Protein 3TJ8 (pdb70)

Sequence (301 aa):
MIIERLVGNLRDLNPLDFSVDYVVDLEWFETRKKIARFKTRQGKDIAIRLKDAPKLGLSQGDILFKEEKEIIAVNILDSEVIHIQAKSVAEVAKICYEIGNRHAALYYGESQFEFKTPFEEKKPTLALLEKLGVQNRVLLSSSKLDSKERLTVSMIIERLVGNLRDLNPLDFSVDYVVDLEWFETRKKIARFKTRQGKDIAIRLKDAPKLGLSSQGDILFKEEKEIIAVNILLDSEVIHHIQAKSVAEEVAKICYEIGNRHAALYYGESQFEEFKTPFEKPTLALLEKLGVQNRVLSSKLDSSKERLTVSMPH

Nearest PDB structures (foldseek):
  3tj8-assembly1_A  TM=1.007E+00  e=4.838E-31  Helicobacter pylori
  3la0-assembly2_B  TM=9.754E-01  e=8.740E-28  Helicobacter pylori
  4l3k-assembly1_B  TM=8.431E-01  e=3.731E-13  Sporosarcina pasteurii
  1eb0-assembly1_A  TM=8.337E-01  e=5.961E-13  Sporosarcina pasteurii
  1gmw-assembly1_D  TM=8.091E-01  e=6.244E-09  Klebsiella aerogenes

B-factor: mean 34.24, std 11.46, range [16.77, 80.67]

Secondary structure (DSSP, 8-state):
-EE-S--EEGGGS-GGGSEEEEEEE-GGGTT-SEEEEE-TT--EEEEE-SS--TT---TTEEEEEETTEEEEEEEPPEEEEEEE-SSHHHHHHHHHHHHHHT--EEE-SSTTEEEEE--HHHHHHHHHHT-EEEEEEE---GGGEE---/-EE-S---BGGGS-GGGSEEEEEEE-GGGTT-SEEEEE-TT--EEEEE-SS--TT---TTBEEEEETTEEEEEEEPPEEEEEEE--SHHHHHHHHHHHHHTT---EE-SSTTEEEEE--HHHHHHHHHTT-EEEEEEE---GGGBPP-SS--

Organism: Helicobacter pylori (strain ATCC 700392 / 26695) (NCBI:txid85962)

Structure (mmCIF, N/CA/C/O backbone):
data_3TJ8
#
_entry.id   3TJ8
#
_cell.length_a   67.552
_cell.length_b   117.145
_cell.length_c   98.665
_cell.angle_alpha   90.00
_cell.angle_beta   90.00
_cell.angle_gamma   90.00
#
_symmetry.space_group_name_H-M   'C 2 2 21'
#
loop_
_entity.id
_entity.type
_entity.pdbx_description
1 polymer 'Urease accessory protein ureE'
2 non-polymer 'FORMIC ACID'
3 non-polymer 'NICKEL (II) ION'
4 water water
#
loop_
_atom_site.group_PDB
_atom_site.id
_atom_site.type_symbol
_atom_site.label_atom_id
_atom_site.label_alt_id
_atom_site.label_comp_id
_atom_site.label_asym_id
_atom_site.label_entity_id
_atom_site.label_seq_id
_atom_site.pdbx_PDB_ins_code
_atom_site.Cartn_x
_atom_site.Cartn_y
_atom_site.Cartn_z
_atom_site.occupancy
_atom_site.B_iso_or_equiv
_atom_site.auth_seq_id
_atom_site.auth_comp_id
_atom_site.auth_asym_id
_atom_site.auth_atom_id
_atom_site.pdbx_PDB_model_num
ATOM 1 N N . MET A 1 1 ? -23.758 27.940 -17.206 1.00 50.92 1 MET A N 1
ATOM 2 C CA . MET A 1 1 ? -24.201 27.300 -15.916 1.00 50.03 1 MET A CA 1
ATOM 3 C C . MET A 1 1 ? -23.086 27.314 -14.832 1.00 46.24 1 MET A C 1
ATOM 4 O O . MET A 1 1 ? -21.933 27.123 -15.139 1.00 43.27 1 MET A O 1
ATOM 9 N N . ILE A 1 2 ? -23.467 27.615 -13.579 1.00 46.72 2 ILE A N 1
ATOM 10 C CA . ILE A 1 2 ? -22.519 27.707 -12.441 1.00 45.12 2 ILE A CA 1
ATOM 11 C C . ILE A 1 2 ? -22.575 26.426 -11.618 1.00 45.07 2 ILE A C 1
ATOM 12 O O . ILE A 1 2 ? -23.643 25.952 -11.235 1.00 48.87 2 ILE A O 1
ATOM 17 N N . ILE A 1 3 ? -21.419 25.916 -11.292 1.00 42.46 3 ILE A N 1
ATOM 18 C CA . ILE A 1 3 ? -21.345 24.651 -10.531 1.00 41.50 3 ILE A CA 1
ATOM 19 C C . ILE A 1 3 ? -20.603 24.915 -9.245 1.00 38.92 3 ILE A C 1
ATOM 20 O O . ILE A 1 3 ? -19.449 25.379 -9.295 1.00 35.74 3 ILE A O 1
ATOM 25 N N . GLU A 1 4 ? -21.233 24.544 -8.123 1.00 36.57 4 GLU A N 1
ATOM 26 C CA . GLU A 1 4 ? -20.703 24.794 -6.802 1.00 39.20 4 GLU A CA 1
ATOM 27 C C . GLU A 1 4 ? -20.108 23.559 -6.139 1.00 38.88 4 GLU A C 1
ATOM 28 O O . GLU A 1 4 ? -19.418 23.668 -5.131 1.00 41.47 4 GLU A O 1
ATOM 34 N N . ARG A 1 5 ? -20.432 22.395 -6.641 1.00 37.96 5 ARG A N 1
ATOM 35 C CA . ARG A 1 5 ? -19.887 21.152 -6.026 1.00 36.39 5 ARG A CA 1
ATOM 36 C C . ARG A 1 5 ? -19.885 20.008 -6.998 1.00 34.93 5 ARG A C 1
ATOM 37 O O . ARG A 1 5 ? -20.688 19.924 -7.922 1.00 36.30 5 ARG A O 1
ATOM 42 N N . LEU A 1 6 ? -18.999 19.059 -6.785 1.00 32.36 6 LEU A N 1
ATOM 43 C CA . LEU A 1 6 ? -18.994 17.898 -7.653 1.00 32.59 6 LEU A CA 1
ATOM 44 C C . LEU A 1 6 ? -20.116 16.924 -7.292 1.00 33.65 6 LEU A C 1
ATOM 45 O O . LEU A 1 6 ? -20.571 16.873 -6.136 1.00 38.35 6 LEU A O 1
ATOM 50 N N . VAL A 1 7 ? -20.560 16.180 -8.300 1.00 33.42 7 VAL A N 1
ATOM 51 C CA . VAL A 1 7 ? -21.636 15.174 -8.185 1.00 37.02 7 VAL A CA 1
ATOM 52 C C A VAL A 1 7 ? -21.175 13.742 -7.918 0.50 37.33 7 VAL A C 1
ATOM 53 C C B VAL A 1 7 ? -21.048 13.852 -7.651 0.50 37.65 7 VAL A C 1
ATOM 54 O O A VAL A 1 7 ? -21.972 12.921 -7.460 0.50 38.29 7 VAL A O 1
ATOM 55 O O B VAL A 1 7 ? -21.553 13.269 -6.706 0.50 38.85 7 VAL A O 1
ATOM 59 N N . GLY A 1 8 ? -19.914 13.447 -8.188 1.00 33.45 8 GLY A N 1
ATOM 60 C CA . GLY A 1 8 ? -19.331 12.109 -7.951 1.00 34.56 8 GLY A CA 1
ATOM 61 C C . GLY A 1 8 ? -18.240 11.917 -9.051 1.00 31.37 8 GLY A C 1
ATOM 62 O O . GLY A 1 8 ? -17.654 12.886 -9.544 1.00 29.62 8 GLY A O 1
ATOM 63 N N . ASN A 1 9 ? -18.057 10.675 -9.521 1.00 32.75 9 ASN A N 1
ATOM 64 C CA . ASN A 1 9 ? -17.030 10.359 -10.530 1.00 30.84 9 ASN A CA 1
ATOM 65 C C . ASN A 1 9 ? -17.538 9.239 -11.429 1.00 31.26 9 ASN A C 1
ATOM 66 O O . ASN A 1 9 ? -18.293 8.322 -10.991 1.00 33.89 9 ASN A O 1
ATOM 71 N N . LEU A 1 10 ? -17.139 9.325 -12.687 1.00 32.21 10 LEU A N 1
ATOM 72 C CA . LEU A 1 10 ? -17.601 8.304 -13.641 1.00 32.25 10 LEU A CA 1
ATOM 73 C C . LEU A 1 10 ? -17.224 6.878 -13.189 1.00 35.16 10 LEU A C 1
ATOM 74 O O . LEU A 1 10 ? -17.866 5.925 -13.631 1.00 39.54 10 LEU A O 1
ATOM 79 N N . ARG A 1 11 ? -16.196 6.734 -12.357 1.00 35.19 11 ARG A N 1
ATOM 80 C CA . ARG A 1 11 ? -15.814 5.374 -11.911 1.00 40.16 11 ARG A CA 1
ATOM 81 C C . ARG A 1 11 ? -16.934 4.690 -11.179 1.00 42.88 11 ARG A C 1
ATOM 82 O O . ARG A 1 11 ? -16.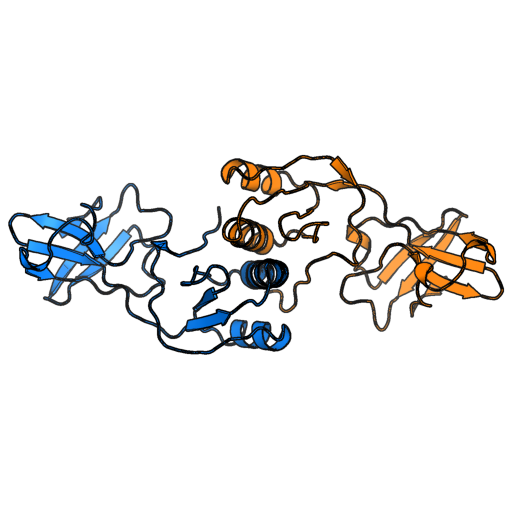944 3.440 -11.073 1.00 46.66 11 ARG A O 1
ATOM 90 N N . ASP A 1 12 ? -17.930 5.430 -10.695 1.00 43.96 12 ASP A N 1
ATOM 91 C CA . ASP A 1 12 ? -18.957 4.800 -9.867 1.00 48.33 12 ASP A CA 1
ATOM 92 C C . ASP A 1 12 ? -20.233 4.505 -10.590 1.00 49.79 12 ASP A C 1
ATOM 93 O O . ASP A 1 12 ? -21.196 4.052 -9.956 1.00 52.53 12 ASP A O 1
ATOM 98 N N . LEU A 1 13 ? -20.228 4.681 -11.911 1.00 47.41 13 LEU A N 1
ATOM 99 C CA . LEU A 1 13 ? -21.413 4.390 -12.707 1.00 50.65 13 LEU A CA 1
ATOM 100 C C . LEU A 1 13 ? -21.043 3.771 -14.074 1.00 51.14 13 LEU A C 1
ATOM 101 O O . LEU A 1 13 ? -19.879 3.545 -14.357 1.00 50.28 13 LEU A O 1
ATOM 106 N N . ASN A 1 14 ? -22.041 3.450 -14.892 1.00 53.15 14 ASN A N 1
ATOM 107 C CA . ASN A 1 14 ? -21.736 3.014 -16.244 1.00 53.96 14 ASN A CA 1
ATOM 108 C C . ASN A 1 14 ? -21.804 4.163 -17.270 1.00 52.66 14 ASN A C 1
ATOM 109 O O . ASN A 1 14 ? -22.878 4.562 -17.714 1.00 52.98 14 ASN A O 1
ATOM 114 N N . PRO A 1 15 ? -20.652 4.686 -17.680 1.00 50.93 15 PRO A N 1
ATOM 115 C CA . PRO A 1 15 ? -20.746 5.837 -18.590 1.00 50.30 15 PRO A CA 1
ATOM 116 C C . PRO A 1 15 ? -21.584 5.605 -19.869 1.00 53.07 15 PRO A C 1
ATOM 117 O O . PRO A 1 15 ? -22.158 6.567 -20.409 1.00 52.79 15 PRO A O 1
ATOM 121 N N . LEU A 1 16 ? -21.690 4.344 -20.329 1.00 55.04 16 LEU A N 1
ATOM 122 C CA . LEU A 1 16 ? -22.427 4.036 -21.561 1.00 57.92 16 LEU A CA 1
ATOM 123 C C . LEU A 1 16 ? -23.912 4.361 -21.419 1.00 59.05 16 LEU A C 1
ATOM 124 O O . LEU A 1 16 ? -24.594 4.650 -22.407 1.00 61.16 16 LEU A O 1
ATOM 129 N N . ASP A 1 17 ? -24.410 4.317 -20.183 1.00 58.93 17 ASP A N 1
ATOM 130 C CA . ASP A 1 17 ? -25.793 4.702 -19.867 1.00 59.62 17 ASP A CA 1
ATOM 131 C C . ASP A 1 17 ? -26.101 6.215 -19.980 1.00 57.20 17 ASP A C 1
ATOM 132 O O . ASP A 1 17 ? -27.260 6.633 -19.893 1.00 58.55 17 ASP A O 1
ATOM 134 N N . PHE A 1 18 ? -25.060 7.023 -20.180 1.00 54.06 18 PHE A N 1
ATOM 135 C CA . PHE A 1 18 ? -25.171 8.480 -20.205 1.00 52.15 18 PHE A CA 1
ATOM 136 C C . PHE A 1 18 ? -24.603 9.067 -21.487 1.00 49.76 18 PHE A C 1
ATOM 137 O O . PHE A 1 18 ? -23.778 8.434 -22.176 1.00 51.59 18 PHE A O 1
ATOM 145 N N . SER A 1 19 ? -25.018 10.302 -21.775 1.00 47.60 19 SER A N 1
ATOM 146 C CA . SER A 1 19 ? -24.379 11.082 -22.795 1.00 45.08 19 SER A CA 1
ATOM 147 C C . SER A 1 19 ? -23.309 11.956 -22.099 1.00 40.96 19 SER A C 1
ATOM 148 O O . SER A 1 19 ? -23.717 12.826 -21.312 1.00 38.92 19 SER A O 1
ATOM 151 N N . VAL A 1 20 ? -22.016 11.658 -22.327 1.00 37.74 20 VAL A N 1
ATOM 152 C CA . VAL A 1 20 ? -20.960 12.307 -21.507 1.00 34.97 20 VAL A CA 1
ATOM 153 C C . VAL A 1 20 ? -20.237 13.365 -22.332 1.00 35.57 20 VAL A C 1
ATOM 154 O O . VAL A 1 20 ? -19.646 13.010 -23.406 1.00 37.41 20 VAL A O 1
ATOM 158 N N . ASP A 1 21 ? -20.224 14.615 -21.821 1.00 31.77 21 ASP A N 1
ATOM 159 C CA . ASP A 1 21 ? -19.515 15.724 -22.452 1.00 30.60 21 ASP A CA 1
ATOM 160 C C . ASP A 1 21 ? -18.363 15.969 -21.462 1.00 30.33 21 ASP A C 1
ATOM 161 O O . ASP A 1 21 ? -18.429 15.635 -20.284 1.00 30.54 21 ASP A O 1
ATOM 166 N N . TYR A 1 22 ? -17.223 16.288 -22.007 1.00 27.60 22 TYR A N 1
ATOM 167 C CA . TYR A 1 22 ? -16.092 16.526 -21.138 1.00 23.29 22 TYR A CA 1
ATOM 168 C C . TYR A 1 22 ? -15.620 17.922 -21.205 1.00 24.92 22 TYR A C 1
ATOM 169 O O . TYR A 1 22 ? -15.696 18.643 -22.251 1.00 26.45 22 TYR A O 1
ATOM 178 N N . VAL A 1 23 ? -15.058 18.402 -20.069 1.00 23.19 23 VAL A N 1
ATOM 179 C CA A VAL A 1 23 ? -14.237 19.629 -20.123 0.50 23.51 23 VAL A CA 1
ATOM 180 C CA B VAL A 1 23 ? -14.235 19.618 -20.031 0.50 22.74 23 VAL A CA 1
ATOM 181 C C . VAL A 1 23 ? -12.767 19.202 -19.988 1.00 20.75 23 VAL A C 1
ATOM 182 O O . VAL A 1 23 ? -12.441 18.367 -19.120 1.00 21.09 23 VAL A O 1
ATOM 189 N N . ASP A 1 24 ? -12.004 19.661 -20.966 1.00 20.18 24 ASP A N 1
ATOM 190 C CA . ASP A 1 24 ? -10.543 19.330 -20.949 1.00 20.77 24 ASP A CA 1
ATOM 191 C C . ASP A 1 24 ? -9.718 20.284 -20.146 1.00 20.13 24 ASP A C 1
ATOM 192 O O . ASP A 1 24 ? -9.724 21.540 -20.440 1.00 23.14 24 ASP A O 1
ATOM 197 N N . LEU A 1 25 ? -9.069 19.740 -19.130 1.00 20.10 25 LEU A N 1
ATOM 198 C CA . LEU A 1 25 ? -8.219 20.594 -18.264 1.00 21.54 25 LEU A CA 1
ATOM 199 C C . LEU A 1 25 ? -6.775 20.133 -18.401 1.00 18.82 25 LEU A C 1
ATOM 200 O O . LEU A 1 25 ? -6.507 18.934 -18.461 1.00 20.44 25 LEU A O 1
ATOM 205 N N . GLU A 1 26 ? -5.837 21.085 -18.397 1.00 20.86 26 GLU A N 1
ATOM 206 C CA . GLU A 1 26 ? -4.465 20.665 -18.179 1.00 21.79 26 GLU A CA 1
ATOM 207 C C . GLU A 1 26 ? -4.220 20.416 -16.722 1.00 21.37 26 GLU A C 1
ATOM 208 O O . GLU A 1 26 ? -4.943 20.879 -15.835 1.00 21.13 26 GLU A O 1
ATOM 214 N N . TRP A 1 27 ? -3.136 19.680 -16.498 1.00 20.43 27 TRP A N 1
ATOM 215 C CA . TRP A 1 27 ? -2.862 19.280 -15.089 1.00 20.17 27 TRP A CA 1
ATOM 216 C C . TRP A 1 27 ? -2.765 20.492 -14.160 1.00 21.47 27 TRP A C 1
ATOM 217 O O . TRP A 1 27 ? -3.236 20.482 -13.008 1.00 22.69 27 TRP A O 1
ATOM 228 N N . PHE A 1 28 ? -2.214 21.570 -14.719 1.00 20.98 28 PHE A N 1
ATOM 229 C CA . PHE A 1 28 ? -1.975 22.735 -13.848 1.00 22.61 28 PHE A CA 1
ATOM 230 C C . PHE A 1 28 ? -3.230 23.641 -13.739 1.00 23.42 28 PHE A C 1
ATOM 231 O O . PHE A 1 28 ? -3.133 24.709 -13.071 1.00 26.62 28 PHE A O 1
ATOM 239 N N . GLU A 1 29 ? -4.375 23.155 -14.272 1.00 22.19 29 GLU A N 1
ATOM 240 C CA . GLU A 1 29 ? -5.658 23.833 -14.098 1.00 22.75 29 GLU A CA 1
ATOM 241 C C . GLU A 1 29 ? -6.584 23.106 -13.149 1.00 24.29 29 GLU A C 1
ATOM 242 O O . GLU A 1 29 ? -7.683 23.544 -12.787 1.00 27.12 29 GLU A O 1
ATOM 248 N N . THR A 1 30 ? -6.149 21.953 -12.657 1.00 21.73 30 THR A N 1
ATOM 249 C CA . THR A 1 30 ? -7.026 21.118 -11.867 1.00 21.71 30 THR A CA 1
ATOM 250 C C . THR A 1 30 ? -7.340 21.660 -10.481 1.00 24.16 30 THR A C 1
ATOM 251 O O . THR A 1 30 ? -8.318 21.164 -9.835 1.00 26.27 30 THR A O 1
ATOM 255 N N . ARG A 1 31 ? -6.495 22.537 -9.928 1.00 25.85 31 ARG A N 1
ATOM 256 C CA . ARG A 1 31 ? -6.729 23.035 -8.576 1.00 27.80 31 ARG A CA 1
ATOM 257 C C . ARG A 1 31 ? -7.514 24.332 -8.577 1.00 29.22 31 ARG A C 1
ATOM 258 O O . ARG A 1 31 ? -7.542 24.998 -7.563 1.00 35.41 31 ARG A O 1
ATOM 266 N N . LYS A 1 32 ? -8.025 24.672 -9.747 1.00 31.26 32 LYS A N 1
ATOM 267 C CA . LYS A 1 32 ? -8.811 25.917 -9.818 1.00 34.20 32 LYS A CA 1
ATOM 268 C C . LYS A 1 32 ? -10.150 25.688 -9.112 1.00 33.17 32 LYS A C 1
ATOM 269 O O . LYS A 1 32 ? -10.795 24.647 -9.424 1.00 32.64 32 LYS A O 1
ATOM 275 N N . LYS A 1 33 ? -10.552 26.642 -8.230 1.00 32.50 33 LYS A N 1
ATOM 276 C CA . LYS A 1 33 ? -11.902 26.637 -7.655 1.00 33.98 33 LYS A CA 1
ATOM 277 C C . LYS A 1 33 ? -12.875 27.596 -8.371 1.00 33.04 33 LYS A C 1
ATOM 278 O O . LYS A 1 33 ? -14.127 27.396 -8.421 1.00 31.18 33 LYS A O 1
ATOM 280 N N . ILE A 1 34 ? -12.297 28.640 -9.003 1.00 30.81 34 ILE A N 1
ATOM 281 C CA . ILE A 1 34 ? -13.176 29.571 -9.702 1.00 30.59 34 ILE A CA 1
ATOM 282 C C . ILE A 1 34 ? -12.614 29.618 -11.099 1.00 31.16 34 ILE A C 1
ATOM 283 O O . ILE A 1 34 ? -11.385 29.783 -11.287 1.00 32.21 34 ILE A O 1
ATOM 288 N N . ALA A 1 35 ? -13.432 29.424 -12.128 1.00 26.91 35 ALA A N 1
ATOM 289 C CA . ALA A 1 35 ? -12.900 29.431 -13.468 1.00 29.42 35 ALA A CA 1
ATOM 290 C C . ALA A 1 35 ? -14.091 29.410 -14.416 1.00 27.94 35 ALA A C 1
ATOM 291 O O . ALA A 1 35 ? -15.197 29.133 -14.028 1.00 30.16 35 ALA A O 1
ATOM 293 N N . ARG A 1 36 ? -13.822 29.642 -15.700 1.00 33.85 36 ARG A N 1
ATOM 294 C CA . ARG A 1 36 ? -14.836 29.496 -16.758 1.00 34.04 36 ARG A CA 1
ATOM 295 C C . ARG A 1 36 ? -14.266 28.630 -17.862 1.00 36.05 36 ARG A C 1
ATOM 296 O O . ARG A 1 36 ? -13.110 28.802 -18.259 1.00 36.78 36 ARG A O 1
ATOM 304 N N . PHE A 1 37 ? -15.034 27.612 -18.302 1.00 31.68 37 PHE A N 1
ATOM 305 C CA . PHE A 1 37 ? -14.548 26.706 -19.349 1.00 32.50 37 PHE A CA 1
ATOM 306 C C . PHE A 1 37 ? -15.632 26.529 -20.406 1.00 31.44 37 PHE A C 1
ATOM 307 O O . PHE A 1 37 ? -16.813 26.926 -20.193 1.00 34.63 37 PHE A O 1
ATOM 315 N N . LYS A 1 38 ? -15.300 25.922 -21.569 1.00 31.19 38 LYS A N 1
ATOM 316 C CA . LYS A 1 38 ? -16.310 25.537 -22.493 1.00 31.42 38 LYS A CA 1
ATOM 317 C C . LYS A 1 38 ? -16.071 24.029 -22.660 1.00 28.45 38 LYS A C 1
ATOM 318 O O . LYS A 1 38 ? -14.882 23.586 -22.782 1.00 29.75 38 LYS A O 1
ATOM 322 N N . THR A 1 39 ? -17.149 23.250 -22.692 1.00 26.49 39 THR A N 1
ATOM 323 C CA . THR A 1 39 ? -16.958 21.789 -22.846 1.00 26.35 39 THR A CA 1
ATOM 324 C C . THR A 1 39 ? -16.605 21.466 -24.337 1.00 27.01 39 THR A C 1
ATOM 325 O O . THR A 1 39 ? -16.693 22.343 -25.204 1.00 28.34 39 THR A O 1
ATOM 329 N N . ARG A 1 40 ? -16.255 20.222 -24.542 1.00 26.59 40 ARG A N 1
ATOM 330 C CA . ARG A 1 40 ? -15.926 19.796 -25.999 1.00 27.02 40 ARG A CA 1
ATOM 331 C C . ARG A 1 40 ? -17.124 20.018 -26.895 1.00 29.53 40 ARG A C 1
ATOM 332 O O . ARG A 1 40 ? -16.895 20.272 -28.094 1.00 33.05 40 ARG A O 1
ATOM 340 N N . GLN A 1 41 ? -18.357 19.900 -26.391 1.00 30.14 41 GLN A N 1
ATOM 341 C CA . GLN A 1 41 ? -19.564 20.200 -27.203 1.00 32.73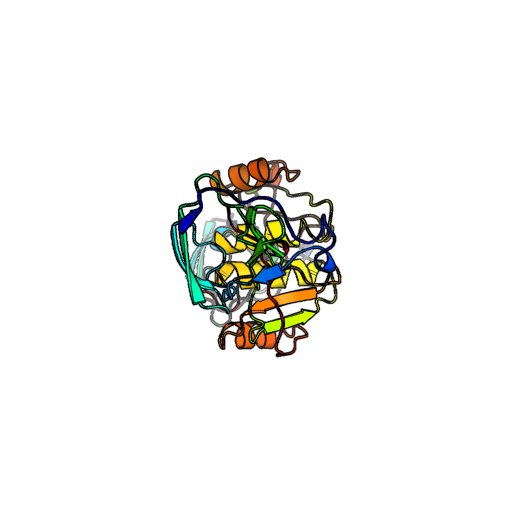 41 GLN A CA 1
ATOM 342 C C . GLN A 1 41 ? -19.976 21.653 -27.236 1.00 34.96 41 GLN A C 1
ATOM 343 O O . GLN A 1 41 ? -20.985 22.029 -27.918 1.00 38.72 41 GLN A O 1
ATOM 349 N N . GLY A 1 42 ? -19.262 22.506 -26.536 1.00 35.25 42 GLY A N 1
ATOM 350 C CA . GLY A 1 42 ? -19.511 23.905 -26.608 1.00 37.47 42 GLY A CA 1
ATOM 351 C C . GLY A 1 42 ? -20.347 24.515 -25.519 1.00 37.04 42 GLY A C 1
ATOM 352 O O . GLY A 1 42 ? -20.761 25.656 -25.666 1.00 41.80 42 GLY A O 1
ATOM 353 N N . LYS A 1 43 ? -20.571 23.792 -24.430 1.00 35.96 43 LYS A N 1
ATOM 354 C CA . LYS A 1 43 ? -21.367 24.314 -23.336 1.00 34.90 43 LYS A CA 1
ATOM 355 C C . LYS A 1 43 ? -20.518 25.221 -22.473 1.00 34.97 43 LYS A C 1
ATOM 356 O O . LYS A 1 43 ? -19.399 24.894 -22.143 1.00 33.14 43 LYS A O 1
ATOM 362 N N . ASP A 1 44 ? -21.127 26.321 -22.021 1.00 37.70 44 ASP A N 1
ATOM 363 C CA . ASP A 1 44 ? -20.416 27.204 -21.090 1.00 39.13 44 ASP A CA 1
ATOM 364 C C . ASP A 1 44 ? -20.637 26.745 -19.674 1.00 39.00 44 ASP A C 1
ATOM 365 O O . ASP A 1 44 ? -21.799 26.658 -19.226 1.00 43.29 44 ASP A O 1
ATOM 370 N N . ILE A 1 45 ? -19.551 26.542 -18.925 1.00 36.83 45 ILE A N 1
ATOM 371 C CA . ILE A 1 45 ? -19.716 26.204 -17.558 1.00 37.41 45 ILE A CA 1
ATOM 372 C C . ILE A 1 45 ? -18.759 27.090 -16.692 1.00 37.62 45 ILE A C 1
ATOM 373 O O . ILE A 1 45 ? -17.602 27.405 -17.070 1.00 39.48 45 ILE A O 1
ATOM 378 N N . ALA A 1 46 ? -19.259 27.546 -15.563 1.00 32.50 46 ALA A N 1
ATOM 379 C CA . ALA A 1 46 ? -18.399 28.369 -14.713 1.00 33.63 46 ALA A CA 1
ATOM 380 C C . ALA A 1 46 ? -18.317 27.539 -13.467 1.00 32.98 46 ALA A C 1
ATOM 381 O O . ALA A 1 46 ? -19.364 26.987 -13.072 1.00 37.59 46 ALA A O 1
ATOM 383 N N . ILE A 1 47 ? -17.124 27.321 -12.929 1.00 33.54 47 ILE A N 1
ATOM 384 C CA . ILE A 1 47 ? -17.117 26.652 -11.642 1.00 32.38 47 ILE A CA 1
ATOM 385 C C . ILE A 1 47 ? -16.886 27.702 -10.587 1.00 32.24 47 ILE A C 1
ATOM 386 O O . ILE A 1 47 ? -16.220 28.738 -10.811 1.00 30.70 47 ILE A O 1
ATOM 391 N N . ARG A 1 48 ? -17.525 27.434 -9.451 1.00 31.32 48 ARG A N 1
ATOM 392 C CA . ARG A 1 48 ? -17.427 28.247 -8.281 1.00 30.67 48 ARG A CA 1
ATOM 393 C C . ARG A 1 48 ? -17.416 27.334 -7.045 1.00 33.80 48 ARG A C 1
ATOM 394 O O . ARG A 1 48 ? -18.360 27.326 -6.247 1.00 34.66 48 ARG A O 1
ATOM 402 N N . LEU A 1 49 ? -16.387 26.461 -6.949 1.00 31.97 49 LEU A N 1
ATOM 403 C CA . LEU A 1 49 ? -16.481 25.325 -6.034 1.00 33.96 49 LEU A CA 1
ATOM 404 C C . LEU A 1 49 ? -16.353 25.766 -4.618 1.00 39.22 49 LEU A C 1
ATOM 405 O O . LEU A 1 49 ? -15.381 26.400 -4.255 1.00 42.68 49 LEU A O 1
ATOM 410 N N . LYS A 1 50 ? -17.333 25.431 -3.794 1.00 42.06 50 LYS A N 1
ATOM 411 C CA . LYS A 1 50 ? -17.277 25.810 -2.378 1.00 46.69 50 LYS A CA 1
ATOM 412 C C . LYS A 1 50 ? -16.367 24.957 -1.480 1.00 49.12 50 LYS A C 1
ATOM 413 O O . LYS A 1 50 ? -15.870 25.470 -0.452 1.00 52.91 50 LYS A O 1
ATOM 415 N N . ASP A 1 51 ? -16.177 23.691 -1.835 1.00 49.14 51 ASP A N 1
ATOM 416 C CA . ASP A 1 51 ? -15.283 22.826 -1.060 1.00 51.52 51 ASP A CA 1
ATOM 417 C C . ASP A 1 51 ? -14.602 21.880 -2.075 1.00 48.49 51 ASP A C 1
ATOM 418 O O . ASP A 1 51 ? -14.926 20.690 -2.234 1.00 49.09 51 ASP A O 1
ATOM 420 N N . ALA A 1 52 ? -13.686 22.487 -2.817 1.00 46.24 52 ALA A N 1
ATOM 421 C CA . ALA A 1 52 ? -12.921 21.805 -3.895 1.00 43.68 52 ALA A CA 1
ATOM 422 C C . ALA A 1 52 ? -12.143 20.616 -3.329 1.00 44.37 52 ALA A C 1
ATOM 423 O O . ALA A 1 52 ? -11.627 20.706 -2.216 1.00 45.02 52 ALA A O 1
ATOM 425 N N . PRO A 1 53 ? -12.023 19.527 -4.094 1.00 42.54 53 PRO A N 1
ATOM 426 C CA . PRO A 1 53 ? -11.125 18.444 -3.604 1.00 43.10 53 PRO A CA 1
ATOM 427 C C . PRO A 1 53 ? -9.726 19.012 -3.372 1.00 42.42 53 PRO A C 1
ATOM 428 O O . PRO A 1 53 ? -9.222 19.781 -4.211 1.00 38.26 53 PRO A O 1
ATOM 432 N N . LYS A 1 54 ? -9.078 18.620 -2.267 1.00 37.03 54 LYS A N 1
ATOM 433 C CA . LYS A 1 54 ? -7.781 19.223 -1.914 1.00 39.00 54 LYS A CA 1
ATOM 434 C C . LYS A 1 54 ? -6.697 18.986 -2.933 1.00 36.83 54 LYS A C 1
ATOM 435 O O . LYS A 1 54 ? -5.918 19.866 -3.194 1.00 38.77 54 LYS A O 1
ATOM 437 N N . LEU A 1 55 ? -6.711 17.827 -3.611 1.00 32.40 55 LEU A N 1
ATOM 438 C CA . LEU A 1 55 ? -5.598 17.503 -4.543 1.00 30.67 55 LEU A CA 1
ATOM 439 C C . LEU A 1 55 ? -5.851 18.027 -5.965 1.00 27.03 55 LEU A C 1
ATOM 440 O O . LEU A 1 55 ? -5.005 17.981 -6.869 1.00 27.98 55 LEU A O 1
ATOM 445 N N . GLY A 1 56 ? -7.041 18.581 -6.162 1.00 28.62 56 GLY A N 1
ATOM 446 C CA . GLY A 1 56 ? -7.479 19.015 -7.542 1.00 26.89 56 GLY A CA 1
ATOM 447 C C . GLY A 1 56 ? -8.566 18.131 -8.101 1.00 24.87 56 GLY A C 1
ATOM 448 O O . GLY A 1 56 ? -8.830 17.000 -7.624 1.00 26.25 56 GLY A O 1
ATOM 449 N N . LEU A 1 57 ? -9.222 18.644 -9.170 1.00 22.98 57 LEU A N 1
ATOM 450 C CA . LEU A 1 57 ? -10.217 17.809 -9.898 1.00 24.01 57 LEU A CA 1
ATOM 451 C C . LEU A 1 57 ? -9.502 16.664 -10.565 1.00 21.35 57 LEU A C 1
ATOM 452 O O . LEU A 1 57 ? -8.396 16.796 -11.190 1.00 22.76 57 LEU A O 1
ATOM 457 N N . SER A 1 58 ? -10.137 15.479 -10.502 1.00 21.58 58 SER A N 1
ATOM 458 C CA . SER A 1 58 ? -9.488 14.263 -11.072 1.00 20.43 58 SER A CA 1
ATOM 459 C C . SER A 1 58 ? -10.208 13.835 -12.313 1.00 20.83 58 SER A C 1
ATOM 460 O O . SER A 1 58 ? -11.372 14.257 -12.619 1.00 21.44 58 SER A O 1
ATOM 463 N N . GLN A 1 59 ? -9.532 12.977 -13.085 1.00 21.47 59 GLN A N 1
ATOM 464 C CA . GLN A 1 59 ? -10.158 12.388 -14.278 1.00 20.65 59 GLN A CA 1
ATOM 465 C C . GLN A 1 59 ? -11.440 11.761 -13.936 1.00 22.73 59 GLN A C 1
ATOM 466 O O . GLN A 1 59 ? -11.562 10.985 -12.950 1.00 23.77 59 GLN A O 1
ATOM 472 N N . GLY A 1 60 ? -12.495 12.105 -14.701 1.00 22.13 60 GLY A N 1
ATOM 473 C CA . GLY A 1 60 ? -13.791 11.477 -14.489 1.00 23.53 60 GLY A CA 1
ATOM 474 C C . GLY A 1 60 ? -14.641 12.174 -13.419 1.00 23.48 60 GLY A C 1
ATOM 475 O O . GLY A 1 60 ? -15.790 11.806 -13.246 1.00 25.22 60 GLY A O 1
ATOM 476 N N . ASP A 1 61 ? -14.089 13.236 -12.783 1.00 22.77 61 ASP A N 1
ATOM 477 C CA . ASP A 1 61 ? -14.983 13.923 -11.780 1.00 24.66 61 ASP A CA 1
ATOM 478 C C . ASP A 1 61 ? -16.177 14.553 -12.505 1.00 23.92 61 ASP A C 1
ATOM 479 O O . ASP A 1 61 ? -16.032 15.175 -13.540 1.00 24.45 61 ASP A O 1
ATOM 484 N N . ILE A 1 62 ? -17.356 14.437 -11.881 1.00 23.58 62 ILE A N 1
ATOM 485 C CA . ILE A 1 62 ? -18.557 14.850 -12.534 1.00 24.54 62 ILE A CA 1
ATOM 486 C C . ILE A 1 62 ? -18.947 16.254 -12.040 1.00 26.69 62 ILE A C 1
ATOM 487 O O . ILE A 1 62 ? -19.203 16.461 -10.818 1.00 27.50 62 ILE A O 1
ATOM 492 N N . LEU A 1 63 ? -18.998 17.216 -12.991 1.00 25.03 63 LEU A N 1
ATOM 493 C CA . LEU A 1 63 ? -19.426 18.598 -12.716 1.00 26.23 63 LEU A CA 1
ATOM 494 C C . LEU A 1 63 ? -20.947 18.735 -12.756 1.00 27.91 63 LEU A C 1
ATOM 495 O O . LEU A 1 63 ? -21.474 19.674 -12.103 1.00 31.12 63 LEU A O 1
ATOM 500 N N . PHE A 1 64 ? -21.628 17.892 -13.548 1.00 27.84 64 PHE A N 1
ATOM 501 C CA . PHE A 1 64 ? -23.071 18.084 -13.788 1.00 30.68 64 PHE A CA 1
ATOM 502 C C . PHE A 1 64 ? -23.646 16.768 -14.178 1.00 30.44 64 PHE A C 1
ATOM 503 O O . PHE A 1 64 ? -23.041 16.003 -14.985 1.00 30.90 64 PHE A O 1
ATOM 511 N N . LYS A 1 65 ? -24.813 16.456 -13.619 1.00 34.27 65 LYS A N 1
ATOM 512 C CA . LYS A 1 65 ? -25.491 15.234 -14.043 1.00 37.10 65 LYS A CA 1
ATOM 513 C C . LYS A 1 65 ? -26.982 15.449 -13.871 1.00 39.50 65 LYS A C 1
ATOM 514 O O . LYS A 1 65 ? -27.481 15.788 -12.784 1.00 39.88 65 LYS A O 1
ATOM 520 N N . GLU A 1 66 ? -27.672 15.347 -14.979 1.00 40.07 66 GLU A N 1
ATOM 521 C CA . GLU A 1 66 ? -29.144 15.575 -14.894 1.00 42.87 66 GLU A CA 1
ATOM 522 C C . GLU A 1 66 ? -29.713 14.713 -15.993 1.00 46.53 66 GLU A C 1
ATOM 523 O O . GLU A 1 66 ? -29.318 14.852 -17.150 1.00 45.24 66 GLU A O 1
ATOM 525 N N . GLU A 1 67 ? -30.683 13.847 -15.641 1.00 51.27 67 GLU A N 1
ATOM 526 C CA . GLU A 1 67 ? -31.194 12.816 -16.548 1.00 55.50 67 GLU A CA 1
ATOM 527 C C . GLU A 1 67 ? -30.047 11.925 -17.089 1.00 54.55 67 GLU A C 1
ATOM 528 O O . GLU A 1 67 ? -29.199 11.413 -16.307 1.00 56.41 67 GLU A O 1
ATOM 530 N N . LYS A 1 68 ? -29.974 11.763 -18.406 1.00 55.22 68 LYS A N 1
ATOM 531 C CA . LYS A 1 68 ? -28.898 10.960 -19.022 1.00 52.66 68 LYS A CA 1
ATOM 532 C C . LYS A 1 68 ? -27.694 11.796 -19.469 1.00 50.31 68 LYS A C 1
ATOM 533 O O . LYS A 1 68 ? -26.814 11.264 -20.139 1.00 52.32 68 LYS A O 1
ATOM 535 N N . GLU A 1 69 ? -27.640 13.070 -19.050 1.00 47.25 69 GLU A N 1
ATOM 536 C CA . GLU A 1 69 ? -26.555 13.992 -19.502 1.00 43.42 69 GLU A CA 1
ATOM 537 C C . GLU A 1 69 ? -25.518 14.201 -18.386 1.00 38.26 69 GLU A C 1
ATOM 538 O O . GLU A 1 69 ? -25.898 14.452 -17.221 1.00 37.79 69 GLU A O 1
ATOM 544 N N . ILE A 1 70 ? -24.241 14.087 -18.728 1.00 35.10 70 ILE A N 1
ATOM 545 C CA . ILE A 1 70 ? -23.184 14.309 -17.777 1.00 32.24 70 ILE A CA 1
ATOM 546 C C . ILE A 1 70 ? -22.124 15.247 -18.365 1.00 31.37 70 ILE A C 1
ATOM 547 O O . ILE A 1 70 ? -21.848 15.183 -19.570 1.00 31.04 70 ILE A O 1
ATOM 552 N N . ILE A 1 71 ? -21.596 16.152 -17.531 1.00 27.76 71 ILE A N 1
ATOM 553 C CA . ILE A 1 71 ? -20.328 16.882 -17.881 1.00 25.98 71 ILE A CA 1
ATOM 554 C C . ILE A 1 71 ? -19.268 16.373 -16.874 1.00 25.99 71 ILE A C 1
ATOM 555 O O . ILE A 1 71 ? -19.471 16.471 -15.676 1.00 26.53 71 ILE A O 1
ATOM 560 N N . ALA A 1 72 ? -18.172 15.846 -17.394 1.00 24.24 72 ALA A N 1
ATOM 561 C CA . ALA A 1 72 ? -17.093 15.384 -16.526 1.00 23.88 72 ALA A CA 1
ATOM 562 C C . ALA A 1 72 ? -15.754 15.955 -16.933 1.00 22.64 72 ALA A C 1
ATOM 563 O O . ALA A 1 72 ? -15.608 16.493 -18.014 1.00 22.48 72 ALA A O 1
ATOM 565 N N . VAL A 1 73 ? -14.775 15.796 -16.049 1.00 20.79 73 VAL A N 1
ATOM 566 C CA . VAL A 1 73 ? -13.430 16.338 -16.268 1.00 20.63 73 VAL A CA 1
ATOM 567 C C . VAL A 1 73 ? -12.593 15.290 -17.005 1.00 20.38 73 VAL A C 1
ATOM 568 O O . VAL A 1 73 ? -12.520 14.086 -16.649 1.00 22.33 73 VAL A O 1
ATOM 572 N N . ASN A 1 74 ? -11.888 15.786 -18.044 1.00 18.31 74 ASN A N 1
ATOM 573 C CA . ASN A 1 74 ? -10.784 15.010 -18.654 1.00 18.17 74 ASN A CA 1
ATOM 574 C C . ASN A 1 74 ? -9.506 15.763 -18.463 1.00 17.05 74 ASN A C 1
ATOM 575 O O . ASN A 1 74 ? -9.442 16.967 -18.725 1.00 19.09 74 ASN A O 1
ATOM 580 N N . ILE A 1 75 ? -8.473 15.107 -17.859 1.00 17.76 75 ILE A N 1
ATOM 581 C CA . ILE A 1 75 ? -7.190 15.767 -17.772 1.00 17.30 75 ILE A CA 1
ATOM 582 C C . ILE A 1 75 ? -6.310 15.412 -18.961 1.00 17.89 75 ILE A C 1
ATOM 583 O O . ILE A 1 75 ? -6.117 14.216 -19.295 1.00 20.38 75 ILE A O 1
ATOM 588 N N . LEU A 1 76 ? -5.925 16.446 -19.670 1.00 17.63 76 LEU A N 1
ATOM 589 C CA . LEU A 1 76 ? -5.067 16.286 -20.878 1.00 17.28 76 LEU A CA 1
ATOM 590 C C . LEU A 1 76 ? -3.714 15.654 -20.514 1.00 18.64 76 LEU A C 1
ATOM 591 O O . LEU A 1 76 ? -3.057 16.078 -19.557 1.00 19.94 76 LEU A O 1
ATOM 596 N N . ASP A 1 77 ? -3.318 14.643 -21.329 1.00 18.68 77 ASP A N 1
ATOM 597 C CA . ASP A 1 77 ? -1.911 14.130 -21.144 1.00 18.14 77 ASP A CA 1
ATOM 598 C C . ASP A 1 77 ? -0.964 15.294 -21.460 1.00 18.38 77 ASP A C 1
ATOM 599 O O . ASP A 1 77 ? -1.240 16.240 -22.268 1.00 21.54 77 ASP A O 1
ATOM 604 N N . SER A 1 78 ? 0.214 15.203 -20.775 1.00 20.68 78 SER A N 1
ATOM 605 C CA . SER A 1 78 ? 1.226 16.262 -21.016 1.00 20.27 78 SER A CA 1
ATOM 606 C C . SER A 1 78 ? 2.580 15.647 -20.971 1.00 20.89 78 SER A C 1
ATOM 607 O O . SER A 1 78 ? 2.762 14.461 -20.760 1.00 21.27 78 SER A O 1
ATOM 610 N N . GLU A 1 79 ? 3.616 16.457 -21.295 1.00 19.00 79 GLU A N 1
ATOM 611 C CA . GLU A 1 79 ? 4.987 15.858 -21.296 1.00 17.53 79 GLU A CA 1
ATOM 612 C C . GLU A 1 79 ? 5.525 15.732 -19.843 1.00 20.26 79 GLU A C 1
ATOM 613 O O . GLU A 1 79 ? 5.500 16.721 -19.114 1.00 19.57 79 GLU A O 1
ATOM 619 N N . VAL A 1 80 ? 5.865 14.495 -19.483 1.00 20.32 80 VAL A N 1
ATOM 620 C CA . VAL A 1 80 ? 6.205 14.233 -18.070 1.00 20.58 80 VAL A CA 1
ATOM 621 C C . VAL A 1 80 ? 7.534 13.562 -18.047 1.00 22.19 80 VAL A C 1
ATOM 622 O O . VAL A 1 80 ? 7.971 12.842 -19.009 1.00 25.63 80 VAL A O 1
ATOM 626 N N . ILE A 1 81 ? 8.217 13.737 -16.913 1.00 19.22 81 ILE A N 1
ATOM 627 C CA . ILE A 1 81 ? 9.396 12.924 -16.655 1.00 20.38 81 ILE A CA 1
ATOM 628 C C . ILE A 1 81 ? 8.945 11.790 -15.727 1.00 20.12 81 ILE A C 1
ATOM 629 O O . ILE A 1 81 ? 8.428 12.043 -14.607 1.00 20.60 81 ILE A O 1
ATOM 634 N N . HIS A 1 82 ? 9.052 10.540 -16.215 1.00 20.02 82 HIS A N 1
ATOM 635 C CA . HIS A 1 82 ? 8.790 9.351 -15.390 1.00 19.96 82 HIS A CA 1
ATOM 636 C C . HIS A 1 82 ? 9.956 8.907 -14.701 1.00 19.56 82 HIS A C 1
ATOM 637 O O . HIS A 1 82 ? 10.984 8.733 -15.342 1.00 23.71 82 HIS A O 1
ATOM 644 N N . ILE A 1 83 ? 9.904 8.769 -13.382 1.00 18.26 83 ILE A N 1
ATOM 645 C CA . ILE A 1 83 ? 11.083 8.498 -12.545 1.00 21.14 83 ILE A CA 1
ATOM 646 C C . ILE A 1 83 ? 10.947 7.082 -11.979 1.00 23.47 83 ILE A C 1
ATOM 647 O O . ILE A 1 83 ? 9.844 6.657 -11.559 1.00 22.68 83 ILE A O 1
ATOM 652 N N . GLN A 1 84 ? 12.041 6.270 -12.009 1.00 21.77 84 GLN A N 1
ATOM 653 C CA . GLN A 1 84 ? 11.971 4.983 -11.402 1.00 22.80 84 GLN A CA 1
ATOM 654 C C . GLN A 1 84 ? 13.101 4.875 -10.297 1.00 21.69 84 GLN A C 1
ATOM 655 O O . GLN A 1 84 ? 14.278 4.694 -10.716 1.00 25.09 84 GLN A O 1
ATOM 661 N N . ALA A 1 85 ? 12.712 4.952 -9.024 1.00 20.08 85 ALA A N 1
ATOM 662 C CA . ALA A 1 85 ? 13.641 4.796 -7.937 1.00 20.67 85 ALA A CA 1
ATOM 663 C C . ALA A 1 85 ? 13.984 3.272 -7.844 1.00 19.91 85 ALA A C 1
ATOM 664 O O . ALA A 1 85 ? 13.298 2.349 -8.359 1.00 22.92 85 ALA A O 1
ATOM 666 N N . LYS A 1 86 ? 15.198 3.047 -7.259 1.00 19.40 86 LYS A N 1
ATOM 667 C CA . LYS A 1 86 ? 15.663 1.658 -7.075 1.00 20.48 86 LYS A CA 1
ATOM 668 C C . LYS A 1 86 ? 15.619 1.195 -5.627 1.00 20.56 86 LYS A C 1
ATOM 669 O O . LYS A 1 86 ? 15.864 0.024 -5.375 1.00 22.29 86 LYS A O 1
ATOM 675 N N . SER A 1 87 ? 15.311 2.117 -4.699 1.00 19.34 87 SER A N 1
ATOM 676 C CA . SER A 1 87 ? 15.306 1.816 -3.233 1.00 20.45 87 SER A CA 1
ATOM 677 C C . SER A 1 87 ? 14.513 2.864 -2.573 1.00 18.11 87 SER A C 1
ATOM 678 O O . SER A 1 87 ? 14.206 3.909 -3.130 1.00 19.36 87 SER A O 1
ATOM 681 N N . VAL A 1 88 ? 14.068 2.532 -1.335 1.00 18.14 88 VAL A N 1
ATOM 682 C CA . VAL A 1 88 ? 13.317 3.569 -0.542 1.00 17.89 88 VAL A CA 1
ATOM 683 C C . VAL A 1 88 ? 14.255 4.745 -0.235 1.00 18.57 88 VAL A C 1
ATOM 684 O O . VAL A 1 88 ? 13.785 5.891 -0.279 1.00 19.89 88 VAL A O 1
ATOM 688 N N . ALA A 1 89 ? 15.552 4.476 -0.024 1.00 19.33 89 ALA A N 1
ATOM 689 C CA . ALA A 1 89 ? 16.437 5.666 0.185 1.00 19.13 89 ALA A CA 1
ATOM 690 C C . ALA A 1 89 ? 16.481 6.547 -1.052 1.00 20.40 89 ALA A C 1
ATOM 691 O O . ALA A 1 89 ? 16.537 7.793 -0.862 1.00 20.53 89 ALA A O 1
ATOM 693 N N . GLU A 1 90 ? 16.413 5.961 -2.282 1.00 20.47 90 GLU A N 1
ATOM 694 C CA . GLU A 1 90 ? 16.338 6.805 -3.459 1.00 21.46 90 GLU A CA 1
ATOM 695 C C . GLU A 1 90 ? 15.019 7.517 -3.550 1.00 19.88 90 GLU A C 1
ATOM 696 O O . GLU A 1 90 ? 14.996 8.688 -3.984 1.00 20.87 90 GLU A O 1
ATOM 702 N N . VAL A 1 91 ? 13.908 6.880 -3.205 1.00 19.16 91 VAL A N 1
ATOM 703 C CA . VAL A 1 91 ? 12.628 7.615 -3.199 1.00 17.70 91 VAL A CA 1
ATOM 704 C C . VAL A 1 91 ? 12.688 8.827 -2.279 1.00 18.59 91 VAL A C 1
ATOM 705 O O . VAL A 1 91 ? 12.319 9.898 -2.675 1.00 19.14 91 VAL A O 1
ATOM 709 N N . ALA A 1 92 ? 13.274 8.669 -1.097 1.00 18.71 92 ALA A N 1
ATOM 710 C CA . ALA A 1 92 ? 13.408 9.793 -0.169 1.00 18.76 92 ALA A CA 1
ATOM 711 C C . ALA A 1 92 ? 14.289 10.891 -0.824 1.00 20.17 92 ALA A C 1
ATOM 712 O O . ALA A 1 92 ? 13.864 12.088 -0.759 1.00 21.50 92 ALA A O 1
ATOM 714 N N . LYS A 1 93 ? 15.426 10.530 -1.441 1.00 19.64 93 LYS A N 1
ATOM 715 C CA . LYS A 1 93 ? 16.295 11.579 -2.034 1.00 22.37 93 LYS A CA 1
ATOM 716 C C . LYS A 1 93 ? 15.548 12.308 -3.163 1.00 23.10 93 LYS A C 1
ATOM 717 O O . LYS A 1 93 ? 15.553 13.541 -3.220 1.00 22.86 93 LYS A O 1
ATOM 723 N N . ILE A 1 94 ? 14.874 11.558 -4.048 1.00 20.83 94 ILE A N 1
ATOM 724 C CA . ILE A 1 94 ? 14.192 12.140 -5.228 1.00 19.75 94 ILE A CA 1
ATOM 725 C C . ILE A 1 94 ? 13.100 13.056 -4.670 1.00 19.16 94 ILE A C 1
ATOM 726 O O . ILE A 1 94 ? 12.986 14.221 -5.164 1.00 21.72 94 ILE A O 1
ATOM 731 N N . CYS A 1 95 ? 12.299 12.635 -3.720 1.00 20.09 95 CYS A N 1
ATOM 732 C CA . CYS A 1 95 ? 11.155 13.409 -3.321 1.00 18.34 95 CYS A CA 1
ATOM 733 C C . CYS A 1 95 ? 11.646 14.643 -2.529 1.00 19.10 95 CYS A C 1
ATOM 734 O O . CYS A 1 95 ? 11.046 15.779 -2.708 1.00 20.21 95 CYS A O 1
ATOM 737 N N . TYR A 1 96 ? 12.679 14.546 -1.695 1.00 18.87 96 TYR A N 1
ATOM 738 C CA . TYR A 1 96 ? 13.211 15.763 -1.094 1.00 20.62 96 TYR A CA 1
ATOM 739 C C . TYR A 1 96 ? 13.788 16.751 -2.071 1.00 21.17 96 TYR A C 1
ATOM 740 O O . TYR A 1 96 ? 13.560 17.979 -1.902 1.00 23.11 96 TYR A O 1
ATOM 749 N N . GLU A 1 97 ? 14.527 16.250 -3.067 1.00 21.56 97 GLU A N 1
ATOM 750 C CA . GLU A 1 97 ? 15.181 17.192 -4.050 1.00 21.92 97 GLU A CA 1
ATOM 751 C C . GLU A 1 97 ? 14.098 17.843 -4.883 1.00 22.27 97 GLU A C 1
ATOM 752 O O . GLU A 1 97 ? 14.208 19.083 -5.142 1.00 24.12 97 GLU A O 1
ATOM 758 N N . ILE A 1 98 ? 13.072 17.141 -5.319 1.00 20.89 98 ILE A N 1
ATOM 759 C CA . ILE A 1 98 ? 12.016 17.755 -6.129 1.00 21.68 98 ILE A CA 1
ATOM 760 C C . ILE A 1 98 ? 11.200 18.710 -5.250 1.00 21.44 98 ILE A C 1
ATOM 761 O O . ILE A 1 98 ? 10.820 19.827 -5.709 1.00 21.90 98 ILE A O 1
ATOM 766 N N . GLY A 1 99 ? 10.977 18.328 -3.992 1.00 21.74 99 GLY A N 1
ATOM 767 C CA . GLY A 1 99 ? 10.237 19.247 -3.106 1.00 23.17 99 GLY A CA 1
ATOM 768 C C . GLY A 1 99 ? 11.003 20.565 -2.881 1.00 21.35 99 GLY A C 1
ATOM 769 O O . GLY A 1 99 ? 10.388 21.618 -2.741 1.00 22.57 99 GLY A O 1
ATOM 770 N N . ASN A 1 100 ? 12.331 20.497 -2.816 1.00 20.43 100 ASN A N 1
ATOM 771 C CA . ASN A 1 100 ? 13.127 21.726 -2.677 1.00 21.92 100 ASN A CA 1
ATOM 772 C C . ASN A 1 100 ? 13.111 22.588 -3.909 1.00 23.76 100 ASN A C 1
ATOM 773 O O . ASN A 1 100 ? 13.385 23.778 -3.771 1.00 27.40 100 ASN A O 1
ATOM 778 N N . ARG A 1 101 ? 12.695 22.092 -5.086 1.00 23.79 101 ARG A N 1
ATOM 779 C CA . ARG A 1 101 ? 12.452 22.984 -6.240 1.00 25.01 101 ARG A CA 1
ATOM 780 C C . ARG A 1 101 ? 11.015 23.391 -6.331 1.00 24.76 101 ARG A C 1
ATOM 781 O O . ARG A 1 101 ? 10.672 24.218 -7.252 1.00 28.10 101 ARG A O 1
ATOM 789 N N . HIS A 1 102 ? 10.156 22.924 -5.419 1.00 23.41 102 HIS A N 1
ATOM 790 C CA . HIS A 1 102 ? 8.667 23.234 -5.480 1.00 23.27 102 HIS A CA 1
ATOM 791 C C . HIS A 1 102 ? 8.041 22.747 -6.755 1.00 25.13 102 HIS A C 1
ATOM 792 O O . HIS A 1 102 ? 7.054 23.345 -7.233 1.00 26.68 102 HIS A O 1
ATOM 799 N N . ALA A 1 103 ? 8.653 21.732 -7.325 1.00 22.05 103 ALA A N 1
ATOM 800 C CA . ALA A 1 103 ? 8.095 21.121 -8.578 1.00 21.11 103 ALA A CA 1
ATOM 801 C C . ALA A 1 103 ? 6.959 20.216 -8.183 1.00 21.81 103 ALA A C 1
ATOM 802 O O . ALA A 1 103 ? 6.909 19.627 -7.067 1.00 23.04 103 ALA A O 1
ATOM 804 N N . ALA A 1 104 ? 5.978 20.092 -9.113 1.00 21.61 104 ALA A N 1
ATOM 805 C CA . ALA A 1 104 ? 4.866 19.153 -8.807 1.00 20.80 104 ALA A CA 1
ATOM 806 C C . ALA A 1 104 ? 5.259 17.691 -8.858 1.00 20.14 104 ALA A C 1
ATOM 807 O O . ALA A 1 104 ? 6.222 17.344 -9.600 1.00 23.39 104 ALA A O 1
ATOM 809 N N . LEU A 1 105 ? 4.600 16.841 -8.099 1.00 19.67 105 LEU A N 1
ATOM 810 C CA . LEU A 1 105 ? 5.071 15.466 -8.082 1.00 17.61 105 LEU A CA 1
ATOM 811 C C . LEU A 1 105 ? 3.840 14.561 -7.879 1.00 19.30 105 LEU A C 1
ATOM 812 O O . LEU A 1 105 ? 2.986 14.929 -7.034 1.00 20.53 105 LEU A O 1
ATOM 817 N N . TYR A 1 106 ? 3.814 13.440 -8.600 1.00 18.37 106 TYR A N 1
ATOM 818 C CA . TYR A 1 106 ? 2.683 12.504 -8.566 1.00 16.98 106 TYR A CA 1
ATOM 819 C C . TYR A 1 106 ? 3.164 11.104 -8.395 1.00 17.10 106 TYR A C 1
ATOM 820 O O . TYR A 1 106 ? 4.266 10.708 -8.883 1.00 18.97 106 TYR A O 1
ATOM 829 N N . TYR A 1 107 ? 2.370 10.283 -7.696 1.00 18.82 107 TYR A N 1
ATOM 830 C CA . TYR A 1 107 ? 2.699 8.850 -7.605 1.00 19.33 107 TYR A CA 1
ATOM 831 C C . TYR A 1 107 ? 2.481 8.196 -8.974 1.00 22.59 107 TYR A C 1
ATOM 832 O O . TYR A 1 107 ? 1.496 8.521 -9.710 1.00 23.46 107 TYR A O 1
ATOM 841 N N . GLY A 1 108 ? 3.376 7.236 -9.292 1.00 21.37 108 GLY A N 1
ATOM 842 C CA . GLY A 1 108 ? 3.183 6.348 -10.470 1.00 21.81 108 GLY A CA 1
ATOM 843 C C . GLY A 1 108 ? 2.589 5.046 -10.053 1.00 22.18 108 GLY A C 1
ATOM 844 O O . GLY A 1 108 ? 1.973 4.910 -9.011 1.00 24.30 108 GLY A O 1
ATOM 845 N N . GLU A 1 109 ? 2.755 4.029 -10.903 1.00 24.89 109 GLU A N 1
ATOM 846 C CA . GLU A 1 109 ? 2.051 2.784 -10.691 1.00 25.44 109 GLU A CA 1
ATOM 847 C C . GLU A 1 109 ? 2.700 1.951 -9.555 1.00 24.55 109 GLU A C 1
ATOM 848 O O . GLU A 1 109 ? 2.103 1.644 -8.529 1.00 26.46 109 GLU A O 1
ATOM 854 N N . SER A 1 110 ? 3.953 1.717 -9.703 1.00 22.38 110 SER A N 1
ATOM 855 C CA . SER A 1 110 ? 4.709 1.037 -8.631 1.00 20.69 110 SER A CA 1
ATOM 856 C C . SER A 1 110 ? 5.014 2.026 -7.545 1.00 18.73 110 SER A C 1
ATOM 857 O O . SER A 1 110 ? 5.042 3.233 -7.774 1.00 20.23 110 SER A O 1
ATOM 860 N N . GLN A 1 111 ? 5.267 1.478 -6.336 1.00 19.63 111 GLN A N 1
ATOM 861 C CA . GLN A 1 111 ? 5.602 2.351 -5.259 1.00 16.77 111 GLN A CA 1
ATOM 862 C C . GLN A 1 111 ? 7.009 3.033 -5.436 1.00 20.28 111 GLN A C 1
ATOM 863 O O . GLN A 1 111 ? 7.316 3.938 -4.655 1.00 21.39 111 GLN A O 1
ATOM 869 N N . PHE A 1 112 ? 7.789 2.616 -6.444 1.00 19.61 112 PHE A N 1
ATOM 870 C CA . PHE A 1 112 ? 9.086 3.309 -6.718 1.00 19.77 112 PHE A CA 1
ATOM 871 C C . PHE A 1 112 ? 8.943 4.241 -7.897 1.00 21.73 112 PHE A C 1
ATOM 872 O O . PHE A 1 112 ? 9.980 4.749 -8.304 1.00 22.69 112 PHE A O 1
ATOM 880 N N . GLU A 1 113 ? 7.777 4.297 -8.551 1.00 19.06 113 GLU A N 1
ATOM 881 C CA . GLU A 1 113 ? 7.648 5.178 -9.741 1.00 19.59 113 GLU A CA 1
ATOM 882 C C . GLU A 1 113 ? 6.916 6.458 -9.366 1.00 17.58 113 GLU A C 1
ATOM 883 O O . GLU A 1 113 ? 5.973 6.504 -8.564 1.00 19.71 113 GLU A O 1
ATOM 889 N N . PHE A 1 114 ? 7.406 7.569 -10.006 1.00 18.51 114 PHE A N 1
ATOM 890 C CA . PHE A 1 114 ? 6.769 8.868 -9.807 1.00 17.87 114 PHE A CA 1
ATOM 891 C C . PHE A 1 114 ? 6.764 9.598 -11.137 1.00 19.46 114 PHE A C 1
ATOM 892 O O . PHE A 1 114 ? 7.452 9.223 -12.075 1.00 20.07 114 PHE A O 1
ATOM 900 N N . LYS A 1 115 ? 5.926 10.619 -11.148 1.00 17.76 115 LYS A N 1
ATOM 901 C CA . LYS A 1 115 ? 5.881 11.444 -12.401 1.00 18.72 115 LYS A CA 1
ATOM 902 C C . LYS A 1 115 ? 5.956 12.877 -11.995 1.00 18.06 115 LYS A C 1
ATOM 903 O O . LYS A 1 115 ? 5.319 13.325 -10.989 1.00 19.04 115 LYS A O 1
ATOM 909 N N . THR A 1 116 ? 6.684 13.685 -12.823 1.00 18.65 116 THR A N 1
ATOM 910 C CA . THR A 1 116 ? 6.732 15.179 -12.570 1.00 18.92 116 THR A CA 1
ATOM 911 C C . THR A 1 116 ? 6.600 15.835 -13.969 1.00 17.92 116 THR A C 1
ATOM 912 O O . THR A 1 116 ? 7.051 15.302 -14.956 1.00 20.40 116 THR A O 1
ATOM 916 N N . PRO A 1 117 ? 5.951 17.000 -14.019 1.00 18.48 117 PRO A N 1
ATOM 917 C CA . PRO A 1 117 ? 5.953 17.685 -15.296 1.00 18.30 117 PRO A CA 1
ATOM 918 C C . PRO A 1 117 ? 7.277 17.957 -15.901 1.00 20.37 117 PRO A C 1
ATOM 919 O O . PRO A 1 117 ? 8.245 18.247 -15.156 1.00 22.80 117 PRO A O 1
ATOM 923 N N . PHE A 1 118 ? 7.403 17.771 -17.215 1.00 20.76 118 PHE A N 1
ATOM 924 C CA . PHE A 1 118 ? 8.711 18.067 -17.795 1.00 19.44 118 PHE A CA 1
ATOM 925 C C . PHE A 1 118 ? 9.066 19.590 -17.622 1.00 21.96 118 PHE A C 1
ATOM 926 O O . PHE A 1 118 ? 8.291 20.460 -18.037 1.00 25.81 118 PHE A O 1
ATOM 934 N N . GLU A 1 119 ? 10.217 19.759 -17.008 1.00 24.01 119 GLU A N 1
ATOM 935 C CA A GLU A 1 119 ? 10.888 21.051 -16.850 0.50 25.66 119 GLU A CA 1
ATOM 936 C CA B GLU A 1 119 ? 10.844 21.099 -17.017 0.50 24.74 119 GLU A CA 1
ATOM 937 C C . GLU A 1 119 ? 12.342 20.809 -17.114 1.00 25.77 119 GLU A C 1
ATOM 938 O O . GLU A 1 119 ? 12.877 19.820 -16.577 1.00 25.14 119 GLU A O 1
ATOM 949 N N . LYS A 1 120 ? 13.012 21.708 -17.844 1.00 27.42 120 LYS A N 1
ATOM 950 C CA A LYS A 1 120 ? 14.443 21.480 -18.111 0.50 28.05 120 LYS A CA 1
ATOM 951 C CA B LYS A 1 120 ? 14.440 21.460 -18.102 0.50 27.95 120 LYS A CA 1
ATOM 952 C C . LYS A 1 120 ? 15.271 21.393 -16.825 1.00 28.12 120 LYS A C 1
ATOM 953 O O . LYS A 1 120 ? 16.101 20.469 -16.680 1.00 28.07 120 LYS A O 1
ATOM 964 N N . PRO A 1 121 ? 15.006 22.297 -15.857 1.00 27.39 121 PRO A N 1
ATOM 965 C CA . PRO A 1 121 ? 15.826 22.092 -14.581 1.00 29.83 121 PRO A CA 1
ATOM 966 C C . PRO A 1 121 ? 15.578 20.780 -13.848 1.00 27.99 121 PRO A C 1
ATOM 967 O O . PRO A 1 121 ? 16.438 20.220 -13.178 1.00 31.21 121 PRO A O 1
ATOM 971 N N . THR A 1 122 ? 14.323 20.279 -13.922 1.00 25.82 122 THR A N 1
ATOM 972 C CA . THR A 1 122 ? 14.056 19.030 -13.225 1.00 25.71 122 THR A CA 1
ATOM 973 C C . THR A 1 122 ? 14.784 17.863 -13.903 1.00 26.62 122 THR A C 1
ATOM 974 O O . THR A 1 122 ? 15.315 16.957 -13.217 1.00 24.80 122 THR A O 1
ATOM 978 N N . LEU A 1 123 ? 14.781 17.857 -15.252 1.00 25.09 123 LEU A N 1
ATOM 979 C CA . LEU A 1 123 ? 15.571 16.856 -15.929 1.00 24.89 123 LEU A CA 1
ATOM 980 C C . LEU A 1 123 ? 17.028 16.977 -15.531 1.00 28.30 123 LEU A C 1
ATOM 981 O O . LEU A 1 123 ? 17.700 15.948 -15.323 1.00 27.52 123 LEU A O 1
ATOM 986 N N . ALA A 1 124 ? 17.572 18.205 -15.466 1.00 28.69 124 ALA A N 1
ATOM 987 C CA . ALA A 1 124 ? 19.026 18.333 -15.142 1.00 30.96 124 ALA A CA 1
ATOM 988 C C . ALA A 1 124 ? 19.330 17.793 -13.727 1.00 31.73 124 ALA A C 1
ATOM 989 O O . ALA A 1 124 ? 20.338 17.133 -13.512 1.00 32.56 124 ALA A O 1
ATOM 991 N N . LEU A 1 125 ? 18.375 18.009 -12.829 1.00 30.92 125 LEU A N 1
ATOM 992 C CA . LEU A 1 125 ? 18.553 17.561 -11.441 1.00 30.91 125 LEU A CA 1
ATOM 993 C C . LEU A 1 125 ? 18.584 16.032 -11.385 1.00 29.25 125 LEU A C 1
ATOM 994 O O . LEU A 1 125 ? 19.439 15.443 -10.784 1.00 31.44 125 LEU A O 1
ATOM 999 N N . LEU A 1 126 ? 17.652 15.376 -12.114 1.00 26.98 126 LEU A N 1
ATOM 1000 C CA . LEU A 1 126 ? 17.607 13.933 -12.107 1.00 27.13 126 LEU A CA 1
ATOM 1001 C C . LEU A 1 126 ? 18.795 13.326 -12.762 1.00 31.30 126 LEU A C 1
ATOM 1002 O O . LEU A 1 126 ? 19.259 12.342 -12.337 1.00 31.28 126 LEU A O 1
ATOM 1007 N N . GLU A 1 127 ? 19.312 13.962 -13.818 1.00 31.52 127 GLU A N 1
ATOM 1008 C CA . GLU A 1 127 ? 20.532 13.490 -14.461 1.00 34.03 127 GLU A CA 1
ATOM 1009 C C . GLU A 1 127 ? 21.694 13.592 -13.504 1.00 36.89 127 GLU A C 1
ATOM 1010 O O . GLU A 1 127 ? 22.498 12.641 -13.415 1.00 38.83 127 GLU A O 1
ATOM 1016 N N . LYS A 1 128 ? 21.788 14.722 -12.766 1.00 36.98 128 LYS A N 1
ATOM 1017 C CA . LYS A 1 128 ? 22.832 14.926 -11.754 1.00 40.75 128 LYS A CA 1
ATOM 1018 C C . LYS A 1 128 ? 22.819 13.870 -10.646 1.00 40.57 128 LYS A C 1
ATOM 1019 O O . LYS A 1 128 ? 23.911 13.393 -10.221 1.00 42.85 128 LYS A O 1
ATOM 1022 N N . LEU A 1 129 ? 21.619 13.508 -10.197 1.00 36.73 129 LEU A N 1
ATOM 1023 C CA . LEU A 1 129 ? 21.382 12.435 -9.197 1.00 35.69 129 LEU A CA 1
ATOM 1024 C C . LEU A 1 129 ? 21.619 11.000 -9.728 1.00 37.67 129 LEU A C 1
ATOM 1025 O O . LEU A 1 129 ? 21.626 10.046 -8.883 1.00 39.83 129 LEU A O 1
ATOM 1030 N N . GLY A 1 130 ? 21.712 10.827 -11.049 1.00 37.36 130 GLY A N 1
ATOM 1031 C CA . GLY A 1 130 ? 21.826 9.510 -11.702 1.00 36.16 130 GLY A CA 1
ATOM 1032 C C . GLY A 1 130 ? 20.561 8.639 -11.533 1.00 34.51 130 GLY A C 1
ATOM 1033 O O . GLY A 1 130 ? 20.668 7.416 -11.353 1.00 36.96 130 GLY A O 1
ATOM 1034 N N . VAL A 1 131 ? 19.452 9.321 -11.397 1.00 31.10 131 VAL A N 1
ATOM 1035 C CA . VAL A 1 131 ? 18.142 8.653 -11.237 1.00 31.58 131 VAL A CA 1
ATOM 1036 C C . VAL A 1 131 ? 17.628 8.183 -12.595 1.00 27.86 131 VAL A C 1
ATOM 1037 O O . VAL A 1 131 ? 17.659 8.931 -13.565 1.00 29.69 131 VAL A O 1
ATOM 1041 N N . GLN A 1 132 ? 17.140 6.937 -12.634 1.00 27.61 132 GLN A N 1
ATOM 1042 C CA . GLN A 1 132 ? 16.564 6.463 -13.904 1.00 27.85 132 GLN A CA 1
ATOM 1043 C C . GLN A 1 132 ? 15.278 7.229 -14.234 1.00 26.63 132 GLN A C 1
ATOM 1044 O O . GLN A 1 132 ? 14.386 7.387 -13.420 1.00 26.44 132 GLN A O 1
ATOM 1050 N N . ASN A 1 133 ? 15.251 7.788 -15.461 1.00 26.41 133 ASN A N 1
ATOM 1051 C CA . ASN A 1 133 ? 14.058 8.501 -15.858 1.00 26.33 133 ASN A CA 1
ATOM 1052 C C . ASN A 1 133 ? 13.887 8.445 -17.385 1.00 26.39 133 ASN A C 1
ATOM 1053 O O . ASN A 1 133 ? 14.825 8.167 -18.137 1.00 27.86 133 ASN A O 1
ATOM 1058 N N . ARG A 1 134 ? 12.694 8.712 -17.781 1.00 23.95 134 ARG A N 1
ATOM 1059 C CA . ARG A 1 134 ? 12.389 8.886 -19.244 1.00 25.38 134 ARG A CA 1
ATOM 1060 C C . ARG A 1 134 ? 11.332 9.985 -19.430 1.00 23.37 134 ARG A C 1
ATOM 1061 O O . ARG A 1 134 ? 10.445 10.161 -18.592 1.00 23.14 134 ARG A O 1
ATOM 1069 N N . VAL A 1 135 ? 11.357 10.573 -20.613 1.00 23.92 135 VAL A N 1
ATOM 1070 C CA . VAL A 1 135 ? 10.386 11.621 -20.945 1.00 23.33 135 VAL A CA 1
ATOM 1071 C C . VAL A 1 135 ? 9.363 11.045 -21.894 1.00 23.45 135 VAL A C 1
ATOM 1072 O O . VAL A 1 135 ? 9.715 10.499 -22.931 1.00 26.88 135 VAL A O 1
ATOM 1076 N N . LEU A 1 136 ? 8.114 11.213 -21.507 1.00 23.05 136 LEU A N 1
ATOM 1077 C CA A LEU A 1 136 ? 7.010 10.738 -22.353 0.50 24.25 136 LEU A CA 1
ATOM 1078 C CA B LEU A 1 136 ? 6.999 10.683 -22.299 0.50 25.10 136 LEU A CA 1
ATOM 1079 C C . LEU A 1 136 ? 5.740 11.503 -22.082 1.00 23.45 136 LEU A C 1
ATOM 1080 O O . LEU A 1 136 ? 5.731 12.336 -21.216 1.00 25.03 136 LEU A O 1
ATOM 1089 N N . SER A 1 137 ? 4.667 11.197 -22.847 1.00 24.00 137 SER A N 1
ATOM 1090 C CA . SER A 1 137 ? 3.472 11.907 -22.549 1.00 22.96 137 SER A CA 1
ATOM 1091 C C . SER A 1 137 ? 2.626 11.024 -21.648 1.00 23.72 137 SER A C 1
ATOM 1092 O O . SER A 1 137 ? 2.516 9.811 -21.983 1.00 28.77 137 SER A O 1
ATOM 1095 N N . SER A 1 138 ? 2.040 11.570 -20.636 1.00 21.94 138 SER A N 1
ATOM 1096 C CA A SER A 1 138 ? 1.249 10.771 -19.676 0.50 21.77 138 SER A CA 1
ATOM 1097 C CA B SER A 1 138 ? 1.273 10.761 -19.653 0.50 21.35 138 SER A CA 1
ATOM 1098 C C . SER A 1 138 ? 0.227 11.688 -19.027 1.00 18.48 138 SER A C 1
ATOM 1099 O O . SER A 1 138 ? 0.356 12.992 -19.028 1.00 20.35 138 SER A O 1
ATOM 1104 N N . LYS A 1 139 ? -0.729 11.049 -18.295 1.00 21.99 139 LYS A N 1
ATOM 1105 C CA . LYS A 1 139 ? -1.711 11.889 -17.570 1.00 19.98 139 LYS A CA 1
ATOM 1106 C C . LYS A 1 139 ? -1.256 12.065 -16.153 1.00 20.91 139 LYS A C 1
ATOM 1107 O O . LYS A 1 139 ? -0.904 11.039 -15.487 1.00 23.80 139 LYS A O 1
ATOM 1113 N N . LEU A 1 140 ? -1.301 13.291 -15.669 1.00 18.68 140 LEU A N 1
ATOM 1114 C CA . LEU A 1 140 ? -1.029 13.565 -14.223 1.00 18.06 140 LEU A CA 1
ATOM 1115 C C . LEU A 1 140 ? -2.395 13.720 -13.544 1.00 17.74 140 LEU A C 1
ATOM 1116 O O . LEU A 1 140 ? -2.983 14.869 -13.553 1.00 19.99 140 LEU A O 1
ATOM 1121 N N . ASP A 1 141 ? -2.920 12.613 -13.025 1.00 19.86 141 ASP A N 1
ATOM 1122 C CA . ASP A 1 141 ? -4.310 12.675 -12.430 1.00 20.55 141 ASP A CA 1
ATOM 1123 C C . ASP A 1 141 ? -4.146 13.217 -11.032 1.00 20.38 141 ASP A C 1
ATOM 1124 O O . ASP A 1 141 ? -3.287 12.702 -10.276 1.00 20.33 141 ASP A O 1
ATOM 1129 N N . SER A 1 142 ? -5.008 14.166 -10.639 1.00 20.02 142 SER A N 1
ATOM 1130 C CA . SER A 1 142 ? -4.853 14.828 -9.335 1.00 19.74 142 SER A CA 1
ATOM 1131 C C . SER A 1 142 ? -4.961 13.872 -8.231 1.00 20.86 142 SER A C 1
ATOM 1132 O O . SER A 1 142 ? -4.296 14.128 -7.199 1.00 22.61 142 SER A O 1
ATOM 1135 N N . LYS A 1 143 ? -5.745 12.789 -8.361 1.00 23.08 143 LYS A N 1
ATOM 1136 C CA . LYS A 1 143 ? -5.793 11.882 -7.186 1.00 24.62 143 LYS A CA 1
ATOM 1137 C C . LYS A 1 143 ? -4.444 11.231 -6.871 1.00 22.64 143 LYS A C 1
ATOM 1138 O O . LYS A 1 143 ? -4.329 10.699 -5.749 1.00 25.85 143 LYS A O 1
ATOM 1144 N N . GLU A 1 144 ? -3.495 11.274 -7.780 1.00 21.61 144 GLU A N 1
ATOM 1145 C CA . GLU A 1 144 ? -2.171 10.704 -7.506 1.00 23.07 144 GLU A CA 1
ATOM 1146 C C . GLU A 1 144 ? -1.197 11.777 -7.087 1.00 20.36 144 GLU A C 1
ATOM 1147 O O . GLU A 1 144 ? 0.014 11.492 -6.906 1.00 22.00 144 GLU A O 1
ATOM 1153 N N . ARG A 1 145 ? -1.598 13.047 -6.906 1.00 20.01 145 ARG A N 1
ATOM 1154 C CA . ARG A 1 145 ? -0.587 14.088 -6.586 1.00 20.81 145 ARG A CA 1
ATOM 1155 C C . ARG A 1 145 ? -0.169 14.028 -5.133 1.00 23.36 145 ARG A C 1
ATOM 1156 O O . ARG A 1 145 ? -0.941 13.622 -4.250 1.00 27.40 145 ARG A O 1
ATOM 1164 N N . LEU A 1 146 ? 1.124 14.355 -4.946 1.00 23.78 146 LEU A N 1
ATOM 1165 C CA . LEU A 1 146 ? 1.659 14.693 -3.613 1.00 27.51 146 LEU A CA 1
ATOM 1166 C C . LEU A 1 146 ? 1.417 16.195 -3.384 1.00 30.70 146 LEU A C 1
ATOM 1167 O O . LEU A 1 146 ? 1.915 17.038 -4.175 1.00 32.11 146 LEU A O 1
ATOM 1172 N N . THR A 1 147 ? 0.712 16.550 -2.350 1.00 35.50 147 THR A N 1
ATOM 1173 C CA . THR A 1 147 ? 0.588 18.055 -2.212 1.00 39.91 147 THR A CA 1
ATOM 1174 C C . THR A 1 147 ? 1.315 18.517 -0.998 1.00 41.05 147 THR A C 1
ATOM 1175 O O . THR A 1 147 ? 1.845 17.652 -0.304 1.00 43.44 147 THR A O 1
ATOM 1179 N N . VAL A 1 148 ? 1.421 19.868 -0.838 1.00 43.39 148 VAL A N 1
ATOM 1180 C CA . VAL A 1 148 ? 1.976 20.540 0.345 1.00 48.64 148 VAL A CA 1
ATOM 1181 C C . VAL A 1 148 ? 0.868 21.043 1.219 1.00 53.05 148 VAL A C 1
ATOM 1182 O O . VAL A 1 148 ? -0.107 21.625 0.726 1.00 52.35 148 VAL A O 1
ATOM 1186 N N . SER A 1 149 ? 1.046 20.841 2.520 1.00 56.27 149 SER A N 1
ATOM 1187 C CA . SER A 1 149 ? 0.195 21.443 3.548 1.00 61.90 149 SER A CA 1
ATOM 1188 C C . SER A 1 149 ? 0.818 22.752 4.035 1.00 65.47 149 SER A C 1
ATOM 1189 O O . SER A 1 149 ? 2.018 22.795 4.389 1.00 67.60 149 SER A O 1
ATOM 1192 N N . MET B 1 1 ? 44.660 29.615 13.708 1.00 53.62 1 MET B N 1
ATOM 1193 C CA . MET B 1 1 ? 45.189 28.898 12.533 1.00 48.61 1 MET B CA 1
ATOM 1194 C C . MET B 1 1 ? 44.140 28.733 11.459 1.00 42.05 1 MET B C 1
ATOM 1195 O O . MET B 1 1 ? 42.955 28.441 11.743 1.00 38.76 1 MET B O 1
ATOM 1200 N N . ILE B 1 2 ? 44.577 28.858 10.211 1.00 37.35 2 ILE B N 1
ATOM 1201 C CA . ILE B 1 2 ? 43.634 28.690 9.108 1.00 34.37 2 ILE B CA 1
ATOM 1202 C C . ILE B 1 2 ? 43.574 27.274 8.591 1.00 32.77 2 ILE B C 1
ATOM 1203 O O . ILE B 1 2 ? 44.664 26.656 8.378 1.00 35.94 2 ILE B O 1
ATOM 1208 N N . ILE B 1 3 ? 42.385 26.719 8.435 1.00 28.35 3 ILE B N 1
ATOM 1209 C CA . ILE B 1 3 ? 42.258 25.360 7.928 1.00 29.04 3 ILE B CA 1
ATOM 1210 C C . ILE B 1 3 ? 41.631 25.480 6.578 1.00 29.82 3 ILE B C 1
ATOM 1211 O O . ILE B 1 3 ? 40.525 25.954 6.472 1.00 29.63 3 ILE B O 1
ATOM 1216 N N . GLU B 1 4 ? 42.357 25.015 5.539 1.00 28.98 4 GLU B N 1
ATOM 1217 C CA . GLU B 1 4 ? 41.810 25.069 4.183 1.00 27.98 4 GLU B CA 1
ATOM 1218 C C . GLU B 1 4 ? 41.427 23.724 3.585 1.00 31.74 4 GLU B C 1
ATOM 1219 O O . GLU B 1 4 ? 40.738 23.661 2.532 1.00 34.42 4 GLU B O 1
ATOM 1225 N N . ARG B 1 5 ? 41.910 22.661 4.219 1.00 31.85 5 ARG B N 1
ATOM 1226 C CA . ARG B 1 5 ? 41.642 21.311 3.686 1.00 37.29 5 ARG B CA 1
ATOM 1227 C C . ARG B 1 5 ? 41.469 20.370 4.853 1.00 36.49 5 ARG B C 1
ATOM 1228 O O . ARG B 1 5 ? 42.192 20.515 5.864 1.00 38.14 5 ARG B O 1
ATOM 1236 N N . LEU B 1 6 ? 40.573 19.386 4.730 1.00 41.29 6 LEU B N 1
ATOM 1237 C CA . LEU B 1 6 ? 40.476 18.368 5.783 1.00 42.64 6 LEU B CA 1
ATOM 1238 C C . LEU B 1 6 ? 41.627 17.380 5.651 1.00 49.73 6 LEU B C 1
ATOM 1239 O O . LEU B 1 6 ? 42.147 17.149 4.541 1.00 50.25 6 LEU B O 1
ATOM 1244 N N . VAL B 1 7 ? 42.009 16.777 6.767 1.00 43.00 7 VAL B N 1
ATOM 1245 C CA . VAL B 1 7 ? 43.097 15.789 6.856 1.00 46.97 7 VAL B CA 1
ATOM 1246 C C . VAL B 1 7 ? 42.511 14.356 7.193 1.00 48.26 7 VAL B C 1
ATOM 1247 O O . VAL B 1 7 ? 43.106 13.569 7.965 1.00 51.32 7 VAL B O 1
ATOM 1251 N N . GLY B 1 8 ? 41.338 14.026 6.670 1.00 46.53 8 GLY B N 1
ATOM 1252 C CA . GLY B 1 8 ? 40.806 12.663 6.864 1.00 45.66 8 GLY B CA 1
ATOM 1253 C C . GLY B 1 8 ? 39.836 12.627 8.039 1.00 41.18 8 GLY B C 1
ATOM 1254 O O . GLY B 1 8 ? 39.257 13.661 8.381 1.00 38.34 8 GLY B O 1
ATOM 1255 N N . ASN B 1 9 ? 39.615 11.440 8.613 1.00 40.92 9 ASN B N 1
ATOM 1256 C CA . ASN B 1 9 ? 38.623 11.313 9.687 1.00 36.68 9 ASN B CA 1
ATOM 1257 C C . ASN B 1 9 ? 39.170 10.359 10.738 1.00 37.76 9 ASN B C 1
ATOM 1258 O O . ASN B 1 9 ? 39.908 9.431 10.373 1.00 39.15 9 ASN B O 1
ATOM 1263 N N . LEU B 1 10 ? 38.892 10.623 12.025 1.00 36.80 10 LEU B N 1
ATOM 1264 C CA . LEU B 1 10 ? 39.331 9.669 13.070 1.00 37.42 10 LEU B CA 1
ATOM 1265 C C . LEU B 1 10 ? 39.032 8.204 12.831 1.00 40.31 10 LEU B C 1
ATOM 1266 O O . LEU B 1 10 ? 39.739 7.408 13.391 1.00 42.58 10 LEU B O 1
ATOM 1271 N N . ARG B 1 11 ? 37.983 7.898 12.049 1.00 42.01 11 ARG B N 1
ATOM 1272 C CA . ARG B 1 11 ? 37.560 6.459 11.819 1.00 44.32 11 ARG B CA 1
ATOM 1273 C C . ARG B 1 11 ? 38.694 5.681 11.181 1.00 45.41 11 ARG B C 1
ATOM 1274 O O . ARG B 1 11 ? 38.751 4.430 11.335 1.00 48.48 11 ARG B O 1
ATOM 1282 N N . ASP B 1 12 ? 39.579 6.373 10.465 1.00 47.67 12 ASP B N 1
ATOM 1283 C CA . ASP B 1 12 ? 40.728 5.835 9.687 1.00 51.58 12 ASP B CA 1
ATOM 1284 C C . ASP B 1 12 ? 42.072 5.683 10.384 1.00 52.00 12 ASP B C 1
ATOM 1285 O O . ASP B 1 12 ? 43.055 5.197 9.779 1.00 55.15 12 ASP B O 1
ATOM 1290 N N . LEU B 1 13 ? 42.102 6.011 11.675 1.00 49.60 13 LEU B N 1
ATOM 1291 C CA . LEU B 1 13 ? 43.317 5.821 12.464 1.00 51.86 13 LEU B CA 1
ATOM 1292 C C . LEU B 1 13 ? 42.969 5.356 13.889 1.00 52.27 13 LEU B C 1
ATOM 1293 O O . LEU B 1 13 ? 41.783 5.149 14.232 1.00 50.13 13 LEU B O 1
ATOM 1298 N N . ASN B 1 14 ? 43.969 5.217 14.739 1.00 53.76 14 ASN B N 1
ATOM 1299 C CA . ASN B 1 14 ? 43.588 4.956 16.108 1.00 55.97 14 ASN B CA 1
ATOM 1300 C C . ASN B 1 14 ? 43.765 6.178 17.016 1.00 53.63 14 ASN B C 1
ATOM 1301 O O . ASN B 1 14 ? 44.921 6.590 17.269 1.00 54.36 14 ASN B O 1
ATOM 1306 N N . PRO B 1 15 ? 42.629 6.736 17.508 1.00 51.98 15 PRO B N 1
ATOM 1307 C CA . PRO B 1 15 ? 42.716 8.045 18.206 1.00 49.40 15 PRO B CA 1
ATOM 1308 C C . PRO B 1 15 ? 43.554 7.982 19.471 1.00 50.79 15 PRO B C 1
ATOM 1309 O O . PRO B 1 15 ? 43.988 9.018 19.959 1.00 50.33 15 PRO B O 1
ATOM 1313 N N . LEU B 1 16 ? 43.807 6.779 19.981 1.00 52.69 16 LEU B N 1
ATOM 1314 C CA . LEU B 1 16 ? 44.650 6.618 21.156 1.00 54.07 16 LEU B CA 1
ATOM 1315 C C . LEU B 1 16 ? 46.146 6.991 20.951 1.00 53.19 16 LEU B C 1
ATOM 1316 O O . LEU B 1 16 ? 46.843 7.251 21.936 1.00 55.55 16 LEU B O 1
ATOM 1321 N N . ASP B 1 17 ? 46.650 7.039 19.715 1.00 52.27 17 ASP B N 1
ATOM 1322 C CA . ASP B 1 17 ? 48.069 7.357 19.500 1.00 55.56 17 ASP B CA 1
ATOM 1323 C C . ASP B 1 17 ? 48.311 8.796 19.255 1.00 52.88 17 ASP B C 1
ATOM 1324 O O . ASP B 1 17 ? 49.436 9.227 18.943 1.00 54.65 17 ASP B O 1
ATOM 1329 N N . PHE B 1 18 ? 47.246 9.556 19.377 1.00 49.28 18 PHE B N 1
ATOM 1330 C CA . PHE B 1 18 ? 47.338 10.979 19.204 1.00 47.29 18 PHE B CA 1
ATOM 1331 C C . PHE B 1 18 ? 46.746 11.709 20.429 1.00 45.94 18 PHE B C 1
ATOM 1332 O O . PHE B 1 18 ? 45.971 11.126 21.216 1.00 46.05 18 PHE B O 1
ATOM 1340 N N . SER B 1 19 ? 47.109 12.987 20.544 1.00 43.71 19 SER B N 1
ATOM 1341 C CA . SER B 1 19 ? 46.368 13.911 21.449 1.00 42.08 19 SER B CA 1
ATOM 1342 C C . SER B 1 19 ? 45.261 14.626 20.654 1.00 39.68 19 SER B C 1
ATOM 1343 O O . SER B 1 19 ? 45.604 15.449 19.782 1.00 38.72 19 SER B O 1
ATOM 1346 N N . VAL B 1 20 ? 43.993 14.306 20.954 1.00 35.70 20 VAL B N 1
ATOM 1347 C CA . VAL B 1 20 ? 42.837 14.847 20.113 1.00 33.72 20 VAL B CA 1
ATOM 1348 C C . VAL B 1 20 ? 42.136 15.954 20.875 1.00 33.96 20 VAL B C 1
ATOM 1349 O O . VAL B 1 20 ? 41.624 15.793 21.977 1.00 34.99 20 VAL B O 1
ATOM 1353 N N . ASP B 1 21 ? 42.147 17.121 20.278 1.00 33.36 21 ASP B N 1
ATOM 1354 C CA . ASP B 1 21 ? 41.365 18.258 20.798 1.00 31.76 21 ASP B CA 1
ATOM 1355 C C . ASP B 1 21 ? 40.167 18.442 19.885 1.00 32.67 21 ASP B C 1
ATOM 1356 O O . ASP B 1 21 ? 40.352 18.631 18.672 1.00 35.60 21 ASP B O 1
ATOM 1361 N N . TYR B 1 22 ? 38.988 18.448 20.477 1.00 29.39 22 TYR B N 1
ATOM 1362 C CA . TYR B 1 22 ? 37.759 18.579 19.602 1.00 27.35 22 TYR B CA 1
ATOM 1363 C C . TYR B 1 22 ? 37.300 20.009 19.547 1.00 27.60 22 TYR B C 1
ATOM 1364 O O . TYR B 1 22 ? 37.536 20.848 20.424 1.00 29.10 22 TYR B O 1
ATOM 1373 N N . VAL B 1 23 ? 36.697 20.419 18.407 1.00 26.26 23 VAL B N 1
ATOM 1374 C CA A VAL B 1 23 ? 35.999 21.602 18.301 0.50 26.18 23 VAL B CA 1
ATOM 1375 C CA B VAL B 1 23 ? 35.940 21.623 18.288 0.50 27.62 23 VAL B CA 1
ATOM 1376 C C . VAL B 1 23 ? 34.503 21.164 18.184 1.00 27.65 23 VAL B C 1
ATOM 1377 O O . VAL B 1 23 ? 34.171 20.237 17.405 1.00 25.88 23 VAL B O 1
ATOM 1384 N N . ASP B 1 24 ? 33.633 21.770 18.979 1.00 24.97 24 ASP B N 1
ATOM 1385 C CA . ASP B 1 24 ? 32.191 21.403 19.050 1.00 25.50 24 ASP B CA 1
ATOM 1386 C C . ASP B 1 24 ? 31.422 22.279 18.080 1.00 25.79 24 ASP B C 1
ATOM 1387 O O . ASP B 1 24 ? 31.421 23.532 18.183 1.00 28.25 24 ASP B O 1
ATOM 1392 N N . LEU B 1 25 ? 30.819 21.633 17.107 1.00 26.30 25 LEU B N 1
ATOM 1393 C CA . LEU B 1 25 ? 29.974 22.344 16.122 1.00 29.02 25 LEU B CA 1
ATOM 1394 C C . LEU B 1 25 ? 28.540 21.938 16.297 1.00 28.68 25 LEU B C 1
ATOM 1395 O O . LEU B 1 25 ? 28.200 20.794 16.522 1.00 26.67 25 LEU B O 1
ATOM 1400 N N . GLU B 1 26 ? 27.703 22.939 16.005 1.00 30.89 26 GLU B N 1
ATOM 1401 C CA . GLU B 1 26 ? 26.259 22.569 15.756 1.00 31.54 26 GLU B CA 1
ATOM 1402 C C . GLU B 1 26 ? 26.059 22.033 14.390 1.00 31.20 26 GLU B C 1
ATOM 1403 O O . GLU B 1 26 ? 26.807 22.279 13.461 1.00 32.17 26 GLU B O 1
ATOM 1409 N N . TRP B 1 27 ? 24.959 21.292 14.233 1.00 29.46 27 TRP B N 1
ATOM 1410 C CA . TRP B 1 27 ? 24.603 20.712 12.993 1.00 30.57 27 TRP B CA 1
ATOM 1411 C C . TRP B 1 27 ? 24.611 21.861 11.927 1.00 31.84 27 TRP B C 1
ATOM 1412 O O . TRP B 1 27 ? 24.964 21.609 10.780 1.00 34.90 27 TRP B O 1
ATOM 1423 N N . PHE B 1 28 ? 24.125 23.046 12.283 1.00 32.78 28 PHE B N 1
ATOM 1424 C CA . PHE B 1 28 ? 23.961 24.085 11.282 1.00 33.40 28 PHE B CA 1
ATOM 1425 C C . PHE B 1 28 ? 25.257 24.820 11.001 1.00 33.44 28 PHE B C 1
ATOM 1426 O O . PHE B 1 28 ? 25.263 25.677 10.106 1.00 35.24 28 PHE B O 1
ATOM 1434 N N . GLU B 1 29 ? 26.286 24.451 11.697 1.00 33.63 29 GLU B N 1
ATOM 1435 C CA . GLU B 1 29 ? 27.605 25.033 11.321 1.00 36.36 29 GLU B CA 1
ATOM 1436 C C . GLU B 1 29 ? 28.441 24.138 10.425 1.00 37.23 29 GLU B C 1
ATOM 1437 O O . GLU B 1 29 ? 29.550 24.509 10.018 1.00 41.24 29 GLU B O 1
ATOM 1443 N N . THR B 1 30 ? 28.022 22.926 10.217 1.00 37.91 30 THR B N 1
ATOM 1444 C CA . THR B 1 30 ? 28.773 21.997 9.431 1.00 37.29 30 THR B CA 1
ATOM 1445 C C . THR B 1 30 ? 28.931 22.269 7.957 1.00 37.21 30 THR B C 1
ATOM 1446 O O . THR B 1 30 ? 29.807 21.716 7.285 1.00 37.93 30 THR B O 1
ATOM 1450 N N . ARG B 1 31 ? 28.040 23.068 7.343 1.00 41.51 31 ARG B N 1
ATOM 1451 C CA . ARG B 1 31 ? 28.267 23.430 5.922 1.00 44.09 31 ARG B CA 1
ATOM 1452 C C . ARG B 1 31 ? 28.771 24.834 5.675 1.00 44.62 31 ARG B C 1
ATOM 1453 O O . ARG B 1 31 ? 28.704 25.260 4.561 1.00 49.19 31 ARG B O 1
ATOM 1461 N N . LYS B 1 32 ? 29.261 25.527 6.708 1.00 45.64 32 LYS B N 1
ATOM 1462 C CA . LYS B 1 32 ? 29.868 26.839 6.541 1.00 48.31 32 LYS B CA 1
ATOM 1463 C C . LYS B 1 32 ? 31.290 26.530 6.029 1.00 48.07 32 LYS B C 1
ATOM 1464 O O . LYS B 1 32 ? 31.940 25.624 6.520 1.00 47.03 32 LYS B O 1
ATOM 1466 N N . LYS B 1 33 ? 31.702 27.179 4.958 1.00 43.36 33 LYS B N 1
ATOM 1467 C CA . LYS B 1 33 ? 33.054 27.117 4.424 1.00 40.27 33 LYS B CA 1
ATOM 1468 C C . LYS B 1 33 ? 33.973 28.164 5.138 1.00 40.15 33 LYS B C 1
ATOM 1469 O O . LYS B 1 33 ? 35.232 27.886 5.293 1.00 38.02 33 LYS B O 1
ATOM 1471 N N . ILE B 1 34 ? 33.396 29.326 5.581 1.00 36.26 34 ILE B N 1
ATOM 1472 C CA . ILE B 1 34 ? 34.196 30.271 6.355 1.00 33.83 34 ILE B CA 1
ATOM 1473 C C . ILE B 1 34 ? 33.559 30.426 7.723 1.00 33.48 34 ILE B C 1
ATOM 1474 O O . ILE B 1 34 ? 32.362 30.840 7.840 1.00 35.36 34 ILE B O 1
ATOM 1479 N N . ALA B 1 35 ? 34.311 30.049 8.726 1.00 30.28 35 ALA B N 1
ATOM 1480 C CA . ALA B 1 35 ? 33.800 30.098 10.093 1.00 31.33 35 ALA B CA 1
ATOM 1481 C C . ALA B 1 35 ? 34.931 30.258 11.111 1.00 32.78 35 ALA B C 1
ATOM 1482 O O . ALA B 1 35 ? 36.128 29.943 10.862 1.00 34.45 35 ALA B O 1
ATOM 1484 N N . ARG B 1 36 ? 34.612 30.687 12.325 1.00 28.22 36 ARG B N 1
ATOM 1485 C CA . ARG B 1 36 ? 35.624 30.764 13.383 1.00 28.19 36 ARG B CA 1
ATOM 1486 C C . ARG B 1 36 ? 35.106 29.977 14.532 1.00 26.94 36 ARG B C 1
ATOM 1487 O O . ARG B 1 36 ? 33.861 30.080 14.883 1.00 28.20 36 ARG B O 1
ATOM 1495 N N . PHE B 1 37 ? 36.005 29.157 15.068 1.00 24.78 37 PHE B N 1
ATOM 1496 C CA . PHE B 1 37 ? 35.642 28.309 16.235 1.00 26.31 37 PHE B CA 1
ATOM 1497 C C . PHE B 1 37 ? 36.733 28.428 17.237 1.00 26.18 37 PHE B C 1
ATOM 1498 O O . PHE B 1 37 ? 37.828 28.954 16.965 1.00 27.54 37 PHE B O 1
ATOM 1506 N N . LYS B 1 38 ? 36.427 27.849 18.404 1.00 29.19 38 LYS B N 1
ATOM 1507 C CA . LYS B 1 38 ? 37.438 27.748 19.438 1.00 28.97 38 LYS B CA 1
ATOM 1508 C C . LYS B 1 38 ? 37.370 26.275 19.888 1.00 27.88 38 LYS B C 1
ATOM 1509 O O . LYS B 1 38 ? 36.305 25.752 20.181 1.00 28.01 38 LYS B O 1
ATOM 1513 N N . THR B 1 39 ? 38.523 25.627 20.024 1.00 27.72 39 THR B N 1
ATOM 1514 C CA . THR B 1 39 ? 38.498 24.225 20.420 1.00 26.82 39 THR B CA 1
ATOM 1515 C C . THR B 1 39 ? 38.245 24.092 21.948 1.00 27.48 39 THR B C 1
ATOM 1516 O O . THR B 1 39 ? 38.298 25.119 22.656 1.00 28.20 39 THR B O 1
ATOM 1520 N N . ARG B 1 40 ? 37.983 22.865 22.418 1.00 25.99 40 ARG B N 1
ATOM 1521 C CA . ARG B 1 40 ? 37.807 22.659 23.836 1.00 26.06 40 ARG B CA 1
ATOM 1522 C C . ARG B 1 40 ? 39.047 23.144 24.623 1.00 29.69 40 ARG B C 1
ATOM 1523 O O . ARG B 1 40 ? 38.903 23.681 25.709 1.00 33.36 40 ARG B O 1
ATOM 1531 N N . GLN B 1 41 ? 40.238 22.921 24.059 1.00 30.76 41 GLN B N 1
ATOM 1532 C CA . GLN B 1 41 ? 41.437 23.388 24.745 1.00 32.54 41 GLN B CA 1
ATOM 1533 C C . GLN B 1 41 ? 41.671 24.881 24.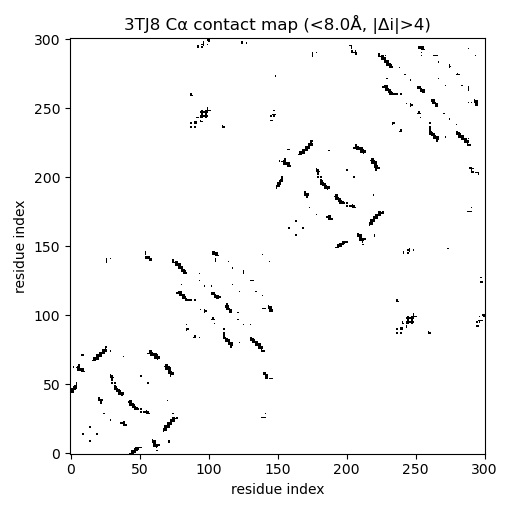658 1.00 33.62 41 GLN B C 1
ATOM 1534 O O . GLN B 1 41 ? 42.688 25.400 25.228 1.00 35.38 41 GLN B O 1
ATOM 1540 N N . GLY B 1 42 ? 40.781 25.547 23.919 1.00 32.45 42 GLY B N 1
ATOM 1541 C CA . GLY B 1 42 ? 40.839 27.012 23.734 1.00 34.26 42 GLY B CA 1
ATOM 1542 C C . GLY B 1 42 ? 41.667 27.503 22.551 1.00 34.04 42 GLY B C 1
ATOM 1543 O O . GLY B 1 42 ? 42.107 28.702 22.575 1.00 36.75 42 GLY B O 1
ATOM 1544 N N . LYS B 1 43 ? 41.928 26.718 21.518 1.00 31.96 43 LYS B N 1
ATOM 1545 C CA . LYS B 1 43 ? 42.708 27.172 20.332 1.00 33.98 43 LYS B CA 1
ATOM 1546 C C . LYS B 1 43 ? 41.736 27.839 19.331 1.00 33.10 43 LYS B C 1
ATOM 1547 O O . LYS B 1 43 ? 40.687 27.257 18.988 1.00 31.42 43 LYS B O 1
ATOM 1549 N N . ASP B 1 44 ? 42.048 29.050 18.886 1.00 36.50 44 ASP B N 1
ATOM 1550 C CA . ASP B 1 44 ? 41.161 29.683 17.860 1.00 35.37 44 ASP B CA 1
ATOM 1551 C C . ASP B 1 44 ? 41.443 29.084 16.531 1.00 35.67 44 ASP B C 1
ATOM 1552 O O . ASP B 1 44 ? 42.594 29.058 16.122 1.00 37.81 44 ASP B O 1
ATOM 1557 N N . ILE B 1 45 ? 40.407 28.639 15.820 1.00 31.38 45 ILE B N 1
ATOM 1558 C CA . ILE B 1 45 ? 40.646 28.156 14.448 1.00 33.10 45 ILE B CA 1
ATOM 1559 C C . ILE B 1 45 ? 39.722 28.772 13.460 1.00 33.50 45 ILE B C 1
ATOM 1560 O O . ILE B 1 45 ? 38.622 29.211 13.831 1.00 34.61 45 ILE B O 1
ATOM 1565 N N . ALA B 1 46 ? 40.189 28.975 12.236 1.00 30.32 46 ALA B N 1
ATOM 1566 C CA . ALA B 1 46 ? 39.293 29.513 11.203 1.00 33.57 46 ALA B CA 1
ATOM 1567 C C . ALA B 1 46 ? 39.234 28.551 10.103 1.00 34.61 46 ALA B C 1
ATOM 1568 O O . ALA B 1 46 ? 40.310 28.152 9.566 1.00 37.71 46 ALA B O 1
ATOM 1570 N N . ILE B 1 47 ? 38.072 28.141 9.727 1.00 30.67 47 ILE B N 1
ATOM 1571 C CA . ILE B 1 47 ? 38.010 27.240 8.601 1.00 32.84 47 ILE B CA 1
ATOM 1572 C C . ILE B 1 47 ? 37.832 28.234 7.395 1.00 34.63 47 ILE B C 1
ATOM 1573 O O . ILE B 1 47 ? 37.184 29.367 7.465 1.00 33.47 47 ILE B O 1
ATOM 1578 N N . ARG B 1 48 ? 38.501 27.869 6.306 1.00 32.82 48 ARG B N 1
ATOM 1579 C CA . ARG B 1 48 ? 38.326 28.569 5.042 1.00 34.67 48 ARG B CA 1
ATOM 1580 C C . ARG B 1 48 ? 38.495 27.485 3.982 1.00 34.94 48 ARG B C 1
ATOM 1581 O O . ARG B 1 48 ? 39.515 27.396 3.270 1.00 32.06 48 ARG B O 1
ATOM 1589 N N . LEU B 1 49 ? 37.475 26.640 3.866 1.00 33.73 49 LEU B N 1
ATOM 1590 C CA . LEU B 1 49 ? 37.609 25.386 3.182 1.00 35.44 49 LEU B CA 1
ATOM 1591 C C . LEU B 1 49 ? 37.640 25.552 1.624 1.00 37.79 49 LEU B C 1
ATOM 1592 O O . LEU B 1 49 ? 36.702 26.070 1.057 1.00 39.77 49 LEU B O 1
ATOM 1597 N N . LYS B 1 50 ? 38.710 25.107 0.994 1.00 39.73 50 LYS B N 1
ATOM 1598 C CA . LYS B 1 50 ? 38.828 25.223 -0.485 1.00 43.91 50 LYS B CA 1
ATOM 1599 C C . LYS B 1 50 ? 37.944 24.208 -1.257 1.00 47.27 50 LYS B C 1
ATOM 1600 O O . LYS B 1 50 ? 37.403 24.557 -2.330 1.00 50.61 50 LYS B O 1
ATOM 1602 N N . ASP B 1 51 ? 37.843 22.976 -0.767 1.00 46.85 51 ASP B N 1
ATOM 1603 C CA . ASP B 1 51 ? 36.977 21.925 -1.392 1.00 49.21 51 ASP B CA 1
ATOM 1604 C C . ASP B 1 51 ? 36.217 21.199 -0.268 1.00 48.50 51 ASP B C 1
ATOM 1605 O O . ASP B 1 51 ? 36.530 20.068 0.107 1.00 50.73 51 ASP B O 1
ATOM 1607 N N . ALA B 1 52 ? 35.241 21.906 0.284 1.00 47.66 52 ALA B N 1
ATOM 1608 C CA . ALA B 1 52 ? 34.462 21.447 1.473 1.00 45.02 52 ALA B CA 1
ATOM 1609 C C . ALA B 1 52 ? 33.611 20.178 1.112 1.00 46.95 52 ALA B C 1
ATOM 1610 O O . ALA B 1 52 ? 33.089 20.114 -0.022 1.00 47.51 52 ALA B O 1
ATOM 1612 N N . PRO B 1 53 ? 33.442 19.206 2.063 1.00 45.76 53 PRO B N 1
ATOM 1613 C CA . PRO B 1 53 ? 32.603 18.010 1.810 1.00 47.22 53 PRO B CA 1
ATOM 1614 C C . PRO B 1 53 ? 31.210 18.510 1.464 1.00 47.11 53 PRO B C 1
ATOM 1615 O O . PRO B 1 53 ? 30.715 19.439 2.151 1.00 44.55 53 PRO B O 1
ATOM 1619 N N . LYS B 1 54 ? 30.596 17.863 0.471 1.00 50.98 54 LYS B N 1
ATOM 1620 C CA . LYS B 1 54 ? 29.272 18.210 -0.021 1.00 51.50 54 LYS B CA 1
ATOM 1621 C C . LYS B 1 54 ? 28.237 18.239 1.103 1.00 51.51 54 LYS B C 1
ATOM 1622 O O . LYS B 1 54 ? 27.457 19.217 1.184 1.00 52.25 54 LYS B O 1
ATOM 1624 N N . LEU B 1 55 ? 28.263 17.234 2.010 1.00 46.79 55 LEU B N 1
ATOM 1625 C CA . LEU B 1 55 ? 27.229 17.147 3.098 1.00 47.59 55 LEU B CA 1
ATOM 1626 C C . LEU B 1 55 ? 27.469 18.051 4.305 1.00 45.36 55 LEU B C 1
ATOM 1627 O O . LEU B 1 55 ? 26.608 18.193 5.242 1.00 44.48 55 LEU B O 1
ATOM 1632 N N . GLY B 1 56 ? 28.681 18.618 4.373 1.00 39.53 56 GLY B N 1
ATOM 1633 C CA . GLY B 1 56 ? 29.162 19.328 5.568 1.00 37.61 56 GLY B CA 1
ATOM 1634 C C . GLY B 1 56 ? 30.177 18.480 6.383 1.00 36.30 56 GLY B C 1
ATOM 1635 O O . GLY B 1 56 ? 30.441 17.289 6.102 1.00 37.90 56 GLY B O 1
ATOM 1636 N N . LEU B 1 57 ? 30.812 19.153 7.321 1.00 33.72 57 LEU B N 1
ATOM 1637 C CA . LEU B 1 57 ? 31.762 18.492 8.219 1.00 32.00 57 LEU B CA 1
ATOM 1638 C C . LEU B 1 57 ? 30.980 17.422 8.963 1.00 29.93 57 LEU B C 1
ATOM 1639 O O . LEU B 1 57 ? 29.941 17.751 9.564 1.00 32.81 57 LEU B O 1
ATOM 1644 N N . SER B 1 58 ? 31.645 16.290 9.188 1.00 31.37 58 SER B N 1
ATOM 1645 C CA A SER B 1 58 ? 31.045 15.172 9.956 0.50 30.29 58 SER B CA 1
ATOM 1646 C CA B SER B 1 58 ? 31.059 15.175 9.948 0.50 31.73 58 SER B CA 1
ATOM 1647 C C . SER B 1 58 ? 31.818 14.858 11.215 1.00 30.94 58 SER B C 1
ATOM 1648 O O . SER B 1 58 ? 32.974 15.311 11.406 1.00 29.48 58 SER B O 1
ATOM 1653 N N . GLN B 1 59 ? 31.131 14.146 12.115 1.00 28.49 59 GLN B N 1
ATOM 1654 C CA . GLN B 1 59 ? 31.695 13.714 13.378 1.00 30.20 59 GLN B CA 1
ATOM 1655 C C . GLN B 1 59 ? 33.044 13.066 13.099 1.00 28.97 59 GLN B C 1
ATOM 1656 O O . GLN B 1 59 ? 33.114 12.097 12.238 1.00 33.17 59 GLN B O 1
ATOM 1662 N N . GLY B 1 60 ? 34.074 13.481 13.850 1.00 29.41 60 GLY B N 1
ATOM 1663 C CA . GLY B 1 60 ? 35.426 12.957 13.647 1.00 29.19 60 GLY B CA 1
ATOM 1664 C C . GLY B 1 60 ? 36.285 13.457 12.499 1.00 32.24 60 GLY B C 1
ATOM 1665 O O . GLY B 1 60 ? 37.417 13.037 12.339 1.00 31.39 60 GLY B O 1
ATOM 1666 N N . ASP B 1 61 ? 35.753 14.391 11.693 1.00 30.05 61 ASP B N 1
ATOM 1667 C CA . ASP B 1 61 ? 36.595 14.894 10.609 1.00 30.42 61 ASP B CA 1
ATOM 1668 C C . ASP B 1 61 ? 37.804 15.615 11.238 1.00 31.39 61 ASP B C 1
ATOM 1669 O O . ASP B 1 61 ? 37.602 16.390 12.225 1.00 30.51 61 ASP B O 1
ATOM 1674 N N . ILE B 1 62 ? 38.982 15.428 10.639 1.00 30.08 62 ILE B N 1
ATOM 1675 C CA . ILE B 1 62 ? 40.225 15.907 11.154 1.00 30.81 62 ILE B CA 1
ATOM 1676 C C . ILE B 1 62 ? 40.537 17.271 10.464 1.00 31.94 62 ILE B C 1
ATOM 1677 O O . ILE B 1 62 ? 40.730 17.282 9.226 1.00 33.76 62 ILE B O 1
ATOM 1682 N N . LEU B 1 63 ? 40.585 18.334 11.250 1.00 31.50 63 LEU B N 1
ATOM 1683 C CA . LEU B 1 63 ? 40.956 19.698 10.737 1.00 31.62 63 LEU B CA 1
ATOM 1684 C C . LEU B 1 63 ? 42.476 19.945 10.741 1.00 34.66 63 LEU B C 1
ATOM 1685 O O . LEU B 1 63 ? 42.980 20.720 9.918 1.00 35.11 63 LEU B O 1
ATOM 1690 N N . PHE B 1 64 ? 43.214 19.278 11.632 1.00 34.94 64 PHE B N 1
ATOM 1691 C CA . PHE B 1 64 ? 44.619 19.533 11.828 1.00 35.93 64 PHE B CA 1
ATOM 1692 C C . PHE B 1 64 ? 45.277 18.299 12.354 1.00 39.27 64 PHE B C 1
ATOM 1693 O O . PHE B 1 64 ? 44.710 17.646 13.251 1.00 34.29 64 PHE B O 1
ATOM 1701 N N . LYS B 1 65 ? 46.423 17.944 11.768 1.00 39.91 65 LYS B N 1
ATOM 1702 C CA . LYS B 1 65 ? 47.095 16.715 12.248 1.00 44.23 65 LYS B CA 1
ATOM 1703 C C . LYS B 1 65 ? 48.565 16.897 12.065 1.00 49.06 65 LYS B C 1
ATOM 1704 O O . LYS B 1 65 ? 49.030 16.937 10.941 1.00 51.37 65 LYS B O 1
ATOM 1710 N N . GLU B 1 66 ? 49.280 17.098 13.167 1.00 50.48 66 GLU B N 1
ATOM 1711 C CA . GLU B 1 66 ? 50.684 17.424 13.083 1.00 55.05 66 GLU B CA 1
ATOM 1712 C C . GLU B 1 66 ? 51.431 16.801 14.242 1.00 56.19 66 GLU B C 1
ATOM 1713 O O . GLU B 1 66 ? 51.047 16.984 15.388 1.00 54.60 66 GLU B O 1
ATOM 1719 N N . GLU B 1 67 ? 52.527 16.099 13.930 1.00 60.41 67 GLU B N 1
ATOM 1720 C CA . GLU B 1 67 ? 53.105 15.098 14.835 1.00 62.76 67 GLU B CA 1
ATOM 1721 C C . GLU B 1 67 ? 51.967 14.257 15.447 1.00 60.75 67 GLU B C 1
ATOM 1722 O O . GLU B 1 67 ? 51.256 13.501 14.725 1.00 60.91 67 GLU B O 1
ATOM 1724 N N . LYS B 1 68 ? 51.772 14.384 16.752 1.00 58.97 68 LYS B N 1
ATOM 1725 C CA . LYS B 1 68 ? 50.820 13.526 17.393 1.00 56.54 68 LYS B CA 1
ATOM 1726 C C . LYS B 1 68 ? 49.594 14.383 17.800 1.00 53.42 68 LYS B C 1
ATOM 1727 O O . LYS B 1 68 ? 48.685 13.890 18.443 1.00 53.59 68 LYS B O 1
ATOM 1729 N N . GLU B 1 69 ? 49.548 15.660 17.399 1.00 50.04 69 GLU B N 1
ATOM 1730 C CA . GLU B 1 69 ? 48.388 16.479 17.763 1.00 46.50 69 GLU B CA 1
ATOM 1731 C C . GLU B 1 69 ? 47.311 16.478 16.671 1.00 43.44 69 GLU B C 1
ATOM 1732 O O . GLU B 1 69 ? 47.645 16.616 15.482 1.00 44.24 69 GLU B O 1
ATOM 1734 N N . ILE B 1 70 ? 46.057 16.349 17.091 1.00 40.03 70 ILE B N 1
ATOM 1735 C CA . ILE B 1 70 ? 44.916 16.397 16.174 1.00 35.48 70 ILE B CA 1
ATOM 1736 C C . ILE B 1 70 ? 43.875 17.368 16.692 1.00 33.93 70 ILE B C 1
ATOM 1737 O O . ILE B 1 70 ? 43.587 17.419 17.875 1.00 32.78 70 ILE B O 1
ATOM 1742 N N . ILE B 1 71 ? 43.288 18.150 15.756 1.00 29.84 71 ILE B N 1
ATOM 1743 C CA . ILE B 1 71 ? 41.975 18.830 16.090 1.00 28.41 71 ILE B CA 1
ATOM 1744 C C . ILE B 1 71 ? 40.908 18.159 15.278 1.00 29.05 71 ILE B C 1
ATOM 1745 O O . ILE B 1 71 ? 41.098 18.054 14.050 1.00 28.30 71 ILE B O 1
ATOM 1750 N N . ALA B 1 72 ? 39.810 17.720 15.906 1.00 26.32 72 ALA B N 1
ATOM 1751 C CA . ALA B 1 72 ? 38.723 17.043 15.145 1.00 26.30 72 ALA B CA 1
ATOM 1752 C C . ALA B 1 72 ? 37.392 17.580 15.509 1.00 25.45 72 ALA B C 1
ATOM 1753 O O . ALA B 1 72 ? 37.230 18.245 16.506 1.00 27.40 72 ALA B O 1
ATOM 1755 N N . VAL B 1 73 ? 36.442 17.394 14.583 1.00 24.70 73 VAL B N 1
ATOM 1756 C CA . VAL B 1 73 ? 35.118 17.844 14.778 1.00 24.61 73 VAL B CA 1
ATOM 1757 C C . VAL B 1 73 ? 34.253 16.925 15.649 1.00 26.85 73 VAL B C 1
ATOM 1758 O O . VAL B 1 73 ? 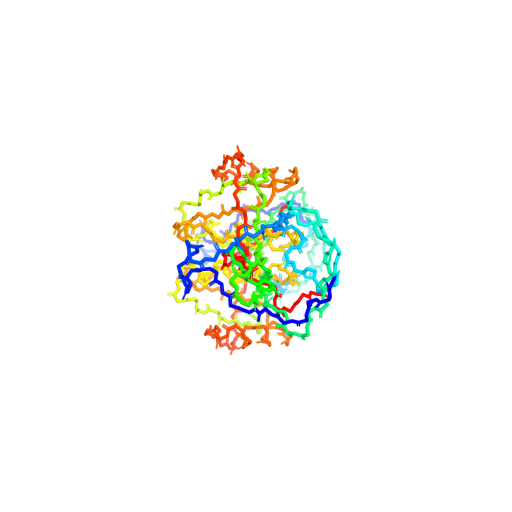34.223 15.692 15.475 1.00 28.73 73 VAL B O 1
ATOM 1762 N N . ASN B 1 74 ? 33.567 17.541 16.573 1.00 23.55 74 ASN B N 1
ATOM 1763 C CA . ASN B 1 74 ? 32.503 16.899 17.289 1.00 24.55 74 ASN B CA 1
ATOM 1764 C C . ASN B 1 74 ? 31.166 17.608 17.021 1.00 27.21 74 ASN B C 1
ATOM 1765 O O . ASN B 1 74 ? 31.107 18.802 17.119 1.00 25.07 74 ASN B O 1
ATOM 1770 N N . ILE B 1 75 ? 30.058 16.883 16.652 1.00 26.16 75 ILE B N 1
ATOM 1771 C CA . ILE B 1 75 ? 28.828 17.593 16.444 1.00 26.09 75 ILE B CA 1
ATOM 1772 C C . ILE B 1 75 ? 27.999 17.492 17.727 1.00 24.54 75 ILE B C 1
ATOM 1773 O O . ILE B 1 75 ? 27.738 16.382 18.260 1.00 26.30 75 ILE B O 1
ATOM 1778 N N . LEU B 1 76 ? 27.535 18.627 18.220 1.00 24.80 76 LEU B N 1
ATOM 1779 C CA A LEU B 1 76 ? 26.725 18.755 19.397 0.50 25.31 76 LEU B CA 1
ATOM 1780 C CA B LEU B 1 76 ? 26.724 18.631 19.463 0.50 26.21 76 LEU B CA 1
ATOM 1781 C C . LEU B 1 76 ? 25.339 18.091 19.190 1.00 27.00 76 LEU B C 1
ATOM 1782 O O . LEU B 1 76 ? 24.762 18.264 18.095 1.00 28.03 76 LEU B O 1
ATOM 1791 N N . ASP B 1 77 ? 24.798 17.427 20.230 1.00 28.02 77 ASP B N 1
ATOM 1792 C CA . ASP B 1 77 ? 23.375 17.070 20.214 1.00 29.56 77 ASP B CA 1
ATOM 1793 C C . ASP B 1 77 ? 22.485 18.281 20.112 1.00 32.41 77 ASP B C 1
ATOM 1794 O O . ASP B 1 77 ? 22.882 19.416 20.471 1.00 31.93 77 ASP B O 1
ATOM 1799 N N . SER B 1 78 ? 21.333 18.125 19.488 1.00 32.92 78 SER B N 1
ATOM 1800 C CA . SER B 1 78 ? 20.376 19.188 19.358 1.00 33.31 78 SER B CA 1
ATOM 1801 C C . SER B 1 78 ? 19.003 18.587 19.454 1.00 32.14 78 SER B C 1
ATOM 1802 O O . SER B 1 78 ? 18.854 17.344 19.470 1.00 33.43 78 SER B O 1
ATOM 1805 N N . GLU B 1 79 ? 17.986 19.416 19.557 1.00 31.80 79 GLU B N 1
ATOM 1806 C CA . GLU B 1 79 ? 16.618 18.850 19.645 1.00 33.87 79 GLU B CA 1
ATOM 1807 C C . GLU B 1 79 ? 16.167 18.452 18.240 1.00 31.89 79 GLU B C 1
ATOM 1808 O O . GLU B 1 79 ? 16.260 19.207 17.242 1.00 32.48 79 GLU B O 1
ATOM 1814 N N . VAL B 1 80 ? 15.844 17.175 18.085 1.00 29.31 80 VAL B N 1
ATOM 1815 C CA . VAL B 1 80 ? 15.572 16.564 16.750 1.00 28.35 80 VAL B CA 1
ATOM 1816 C C . VAL B 1 80 ? 14.244 15.849 16.741 1.00 27.82 80 VAL B C 1
ATOM 1817 O O . VAL B 1 80 ? 13.859 15.327 17.801 1.00 30.32 80 VAL B O 1
ATOM 1821 N N . ILE B 1 81 ? 13.570 15.940 15.638 1.00 26.65 81 ILE B N 1
ATOM 1822 C CA . ILE B 1 81 ? 12.322 15.152 15.475 1.00 25.77 81 ILE B CA 1
ATOM 1823 C C . ILE B 1 81 ? 12.740 13.903 14.729 1.00 24.98 81 ILE B C 1
ATOM 1824 O O . ILE B 1 81 ? 13.263 13.973 13.604 1.00 25.27 81 ILE B O 1
ATOM 1829 N N . HIS B 1 82 ? 12.486 12.770 15.420 1.00 25.97 82 HIS B N 1
ATOM 1830 C CA A HIS B 1 82 ? 12.644 11.454 14.823 0.80 25.64 82 HIS B CA 1
ATOM 1831 C CA B HIS B 1 82 ? 12.679 11.463 14.795 0.20 25.53 82 HIS B CA 1
ATOM 1832 C C . HIS B 1 82 ? 11.358 11.060 14.168 1.00 24.32 82 HIS B C 1
ATOM 1833 O O . HIS B 1 82 ? 10.343 11.070 14.894 1.00 27.91 82 HIS B O 1
ATOM 1846 N N . ILE B 1 83 ? 11.420 10.683 12.876 1.00 23.11 83 ILE B N 1
ATOM 1847 C CA . ILE B 1 83 ? 10.205 10.371 12.060 1.00 23.17 83 ILE B CA 1
ATOM 1848 C C . ILE B 1 83 ? 10.245 8.893 11.771 1.00 26.13 83 ILE B C 1
ATOM 1849 O O . ILE B 1 83 ? 11.303 8.389 11.400 1.00 26.99 83 ILE B O 1
ATOM 1854 N N . GLN B 1 84 ? 9.129 8.184 12.020 1.00 25.76 84 GLN B N 1
ATOM 1855 C CA . GLN B 1 84 ? 8.978 6.735 11.646 1.00 24.52 84 GLN B CA 1
ATOM 1856 C C . GLN B 1 84 ? 7.863 6.647 10.621 1.00 23.96 84 GLN B C 1
ATOM 1857 O O . GLN B 1 84 ? 6.703 6.698 11.014 1.00 27.37 84 GLN B O 1
ATOM 1863 N N . ALA B 1 85 ? 8.224 6.465 9.364 1.00 22.32 85 ALA B N 1
ATOM 1864 C CA . ALA B 1 85 ? 7.236 6.244 8.289 1.00 21.49 85 ALA B CA 1
ATOM 1865 C C . ALA B 1 85 ? 6.804 4.759 8.368 1.00 21.76 85 ALA B C 1
ATOM 1866 O O . ALA B 1 85 ? 7.479 3.948 8.992 1.00 24.70 85 ALA B O 1
ATOM 1868 N N . LYS B 1 86 ? 5.642 4.483 7.818 1.00 21.92 86 LYS B N 1
ATOM 1869 C CA . LYS B 1 86 ? 5.129 3.061 7.830 1.00 21.33 86 LYS B CA 1
ATOM 1870 C C . LYS B 1 86 ? 4.934 2.530 6.443 1.00 21.48 86 LYS B C 1
ATOM 1871 O O . LYS B 1 86 ? 4.532 1.389 6.241 1.00 22.79 86 LYS B O 1
ATOM 1877 N N . SER B 1 87 ? 5.178 3.347 5.423 1.00 21.30 87 SER B N 1
ATOM 1878 C CA . SER B 1 87 ? 5.059 2.928 4.000 1.00 20.79 87 SER B CA 1
ATOM 1879 C C . SER B 1 87 ? 5.861 3.793 3.084 1.00 19.65 87 SER B C 1
ATOM 1880 O O . SER B 1 87 ? 6.334 4.872 3.445 1.00 19.25 87 SER B O 1
ATOM 1883 N N . VAL B 1 88 ? 6.128 3.252 1.887 1.00 19.73 88 VAL B N 1
ATOM 1884 C CA . VAL B 1 88 ? 6.868 4.018 0.856 1.00 19.48 88 VAL B CA 1
ATOM 1885 C C . VAL B 1 88 ? 6.085 5.318 0.523 1.00 18.72 88 VAL B C 1
ATOM 1886 O O . VAL B 1 88 ? 6.761 6.363 0.394 1.00 19.64 88 VAL B O 1
ATOM 1890 N N . ALA B 1 89 ? 4.774 5.206 0.431 1.00 20.88 89 ALA B N 1
ATOM 1891 C CA . ALA B 1 89 ? 4.040 6.475 0.131 1.00 22.46 89 ALA B CA 1
ATOM 1892 C C . ALA B 1 89 ? 4.204 7.460 1.183 1.00 21.04 89 ALA B C 1
ATOM 1893 O O . ALA B 1 89 ? 4.337 8.731 0.844 1.00 21.90 89 ALA B O 1
ATOM 1895 N N . GLU B 1 90 ? 4.281 7.069 2.451 1.00 18.45 90 GLU B N 1
ATOM 1896 C CA A GLU B 1 90 ? 4.552 8.045 3.551 0.50 21.29 90 GLU B CA 1
ATOM 1897 C CA B GLU B 1 90 ? 4.459 8.037 3.496 0.50 20.78 90 GLU B CA 1
ATOM 1898 C C . GLU B 1 90 ? 5.879 8.634 3.466 1.00 20.10 90 GLU B C 1
ATOM 1899 O O . GLU B 1 90 ? 6.106 9.820 3.685 1.00 21.68 90 GLU B O 1
ATOM 1910 N N . VAL B 1 91 ? 6.936 7.833 3.157 1.00 19.52 91 VAL B N 1
ATOM 1911 C CA . VAL B 1 91 ? 8.281 8.363 3.013 1.00 21.38 91 VAL B CA 1
ATOM 1912 C C . VAL B 1 91 ? 8.228 9.433 1.903 1.00 20.53 91 VAL B C 1
ATOM 1913 O O . VAL B 1 91 ? 8.831 10.505 2.112 1.00 20.09 91 VAL B O 1
ATOM 1917 N N . ALA B 1 92 ? 7.627 9.163 0.771 1.00 19.27 92 ALA B N 1
ATOM 1918 C CA . ALA B 1 92 ? 7.638 10.107 -0.353 1.00 19.47 92 ALA B CA 1
ATOM 1919 C C . ALA B 1 92 ? 6.921 11.395 0.176 1.00 20.45 92 ALA B C 1
ATOM 1920 O O . ALA B 1 92 ? 7.465 12.513 -0.148 1.00 21.80 92 ALA B O 1
ATOM 1922 N N . LYS B 1 93 ? 5.775 11.279 0.797 1.00 20.70 93 LYS B N 1
ATOM 1923 C CA . LYS B 1 93 ? 5.064 12.532 1.249 1.00 23.10 93 LYS B CA 1
ATOM 1924 C C . LYS B 1 93 ? 5.893 13.267 2.234 1.00 23.08 93 LYS B C 1
ATOM 1925 O O . LYS B 1 93 ? 6.012 14.532 2.185 1.00 23.17 93 LYS B O 1
ATOM 1931 N N . ILE B 1 94 ? 6.465 12.591 3.268 1.00 20.96 94 ILE B N 1
ATOM 1932 C CA . ILE B 1 94 ? 7.267 13.272 4.298 1.00 21.89 94 ILE B CA 1
ATOM 1933 C C . ILE B 1 94 ? 8.457 14.053 3.647 1.00 20.77 94 ILE B C 1
ATOM 1934 O O . ILE B 1 94 ? 8.740 15.218 3.941 1.00 21.76 94 ILE B O 1
ATOM 1939 N N . CYS B 1 95 ? 9.151 13.375 2.729 1.00 19.24 95 CYS B N 1
ATOM 1940 C CA . CYS B 1 95 ? 10.358 13.924 2.190 1.00 21.01 95 CYS B CA 1
ATOM 1941 C C . CYS B 1 95 ? 9.967 15.095 1.187 1.00 20.78 95 CYS B C 1
ATOM 1942 O O . CYS B 1 95 ? 10.726 16.112 1.198 1.00 21.74 95 CYS B O 1
ATOM 1945 N N . TYR B 1 96 ? 8.861 14.953 0.455 1.00 21.30 96 TYR B N 1
ATOM 1946 C CA . TYR B 1 96 ? 8.397 16.083 -0.453 1.00 21.03 96 TYR B CA 1
ATOM 1947 C C . TYR B 1 96 ? 8.025 17.236 0.435 1.00 22.99 96 TYR B C 1
ATOM 1948 O O . TYR B 1 96 ? 8.400 18.422 0.063 1.00 23.36 96 TYR B O 1
ATOM 1957 N N . GLU B 1 97 ? 7.257 17.004 1.472 1.00 21.54 97 GLU B N 1
ATOM 1958 C CA . GLU B 1 97 ? 6.811 18.171 2.285 1.00 23.42 97 GLU B CA 1
ATOM 1959 C C . GLU B 1 97 ? 7.939 18.833 3.004 1.00 23.26 97 GLU B C 1
ATOM 1960 O O . GLU B 1 97 ? 8.028 20.098 3.054 1.00 25.43 97 GLU B O 1
ATOM 1966 N N . ILE B 1 98 ? 8.962 18.117 3.590 1.00 22.97 98 ILE B N 1
ATOM 1967 C CA . ILE B 1 98 ? 10.071 18.746 4.301 1.00 22.16 98 ILE B CA 1
ATOM 1968 C C . ILE B 1 98 ? 10.972 19.408 3.246 1.00 22.20 98 ILE B C 1
ATOM 1969 O O . ILE B 1 98 ? 11.478 20.506 3.509 1.00 23.83 98 ILE B O 1
ATOM 1974 N N . GLY B 1 99 ? 11.049 18.836 2.041 1.00 23.10 99 GLY B N 1
ATOM 1975 C CA . GLY B 1 99 ? 11.807 19.519 0.972 1.00 24.24 99 GLY B CA 1
ATOM 1976 C 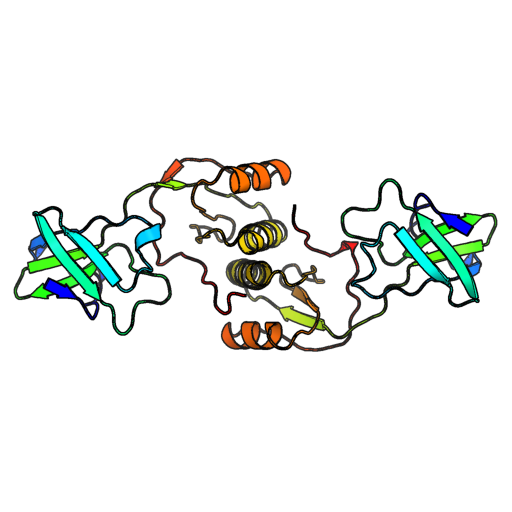C . GLY B 1 99 ? 11.198 20.870 0.577 1.00 22.65 99 GLY B C 1
ATOM 1977 O O . GLY B 1 99 ? 12.006 21.818 0.384 1.00 23.81 99 GLY B O 1
ATOM 1978 N N . ASN B 1 100 ? 9.914 20.910 0.489 1.00 23.28 100 ASN B N 1
ATOM 1979 C CA . ASN B 1 100 ? 9.212 22.195 0.178 1.00 22.90 100 ASN B CA 1
ATOM 1980 C C . ASN B 1 100 ? 9.365 23.180 1.291 1.00 24.34 100 ASN B C 1
ATOM 1981 O O . ASN B 1 100 ? 9.251 24.406 1.032 1.00 28.23 100 ASN B O 1
ATOM 1986 N N . ARG B 1 101 ? 9.669 22.781 2.540 1.00 24.41 101 ARG B N 1
ATOM 1987 C CA . ARG B 1 101 ? 9.995 23.769 3.532 1.00 25.54 101 ARG B CA 1
ATOM 1988 C C . ARG B 1 101 ? 11.498 24.176 3.538 1.00 26.94 101 ARG B C 1
ATOM 1989 O O . ARG B 1 101 ? 11.916 25.077 4.303 1.00 30.97 101 ARG B O 1
ATOM 1997 N N . HIS B 1 102 ? 12.326 23.521 2.710 1.00 27.80 102 HIS B N 1
ATOM 1998 C CA . HIS B 1 102 ? 13.751 23.660 2.753 1.00 26.02 102 HIS B CA 1
ATOM 1999 C C . HIS B 1 102 ? 14.352 23.396 4.120 1.00 26.78 102 HIS B C 1
ATOM 2000 O O . HIS B 1 102 ? 15.441 23.894 4.426 1.00 30.69 102 HIS B O 1
ATOM 2007 N N . ALA B 1 103 ? 13.688 22.510 4.905 1.00 25.52 103 ALA B N 1
ATOM 2008 C CA . ALA B 1 103 ? 14.270 22.108 6.194 1.00 27.06 103 ALA B CA 1
ATOM 2009 C C . ALA B 1 103 ? 15.324 21.017 5.956 1.00 24.80 103 ALA B C 1
ATOM 2010 O O . ALA B 1 103 ? 15.175 20.190 4.988 1.00 26.55 103 ALA B O 1
ATOM 2012 N N . ALA B 1 104 ? 16.307 20.968 6.845 1.00 25.33 104 ALA B N 1
ATOM 2013 C CA . ALA B 1 104 ? 17.284 19.849 6.751 1.00 24.07 104 ALA B CA 1
ATOM 2014 C C . ALA B 1 104 ? 16.718 18.471 7.013 1.00 25.33 104 ALA B C 1
ATOM 2015 O O . ALA B 1 104 ? 15.810 18.324 7.807 1.00 26.36 104 ALA B O 1
ATOM 2017 N N . LEU B 1 105 ? 17.242 17.426 6.362 1.00 24.86 105 LEU B N 1
ATOM 2018 C CA . LEU B 1 105 ? 16.637 16.091 6.591 1.00 22.39 105 LEU B CA 1
ATOM 2019 C C . LEU B 1 105 ? 17.801 15.131 6.579 1.00 23.41 105 LEU B C 1
ATOM 2020 O O . LEU B 1 105 ? 18.728 15.243 5.725 1.00 25.82 105 LEU B O 1
ATOM 2025 N N . TYR B 1 106 ? 17.716 14.129 7.443 1.00 21.90 106 TYR B N 1
ATOM 2026 C CA . TYR B 1 106 ? 18.808 13.143 7.544 1.00 22.90 106 TYR B CA 1
ATOM 2027 C C . TYR B 1 106 ? 18.223 11.723 7.553 1.00 23.35 106 TYR B C 1
ATOM 2028 O O . TYR B 1 106 ? 17.135 11.483 8.150 1.00 24.75 106 TYR B O 1
ATOM 2037 N N . TYR B 1 107 ? 18.955 10.800 6.915 1.00 23.05 107 TYR B N 1
ATOM 2038 C CA . TYR B 1 107 ? 18.579 9.395 6.963 1.00 22.90 107 TYR B CA 1
ATOM 2039 C C . TYR B 1 107 ? 18.773 8.838 8.372 1.00 23.92 107 TYR B C 1
ATOM 2040 O O . TYR B 1 107 ? 19.766 9.109 9.087 1.00 26.45 107 TYR B O 1
ATOM 2049 N N . GLY B 1 108 ? 17.802 8.027 8.812 1.00 24.51 108 GLY B N 1
ATOM 2050 C CA . GLY B 1 108 ? 17.921 7.155 9.986 1.00 26.67 108 GLY B CA 1
ATOM 2051 C C . GLY B 1 108 ? 18.518 5.804 9.718 1.00 26.79 108 GLY B C 1
ATOM 2052 O O . GLY B 1 108 ? 19.023 5.555 8.601 1.00 29.48 108 GLY B O 1
ATOM 2053 N N . GLU B 1 109 ? 18.333 4.898 10.704 1.00 29.10 109 GLU B N 1
ATOM 2054 C CA . GLU B 1 109 ? 18.957 3.604 10.574 1.00 29.99 109 GLU B CA 1
ATOM 2055 C C . GLU B 1 109 ? 18.141 2.793 9.515 1.00 31.60 109 GLU B C 1
ATOM 2056 O O . GLU B 1 109 ? 18.694 2.264 8.531 1.00 31.70 109 GLU B O 1
ATOM 2058 N N . SER B 1 110 ? 16.809 2.804 9.656 1.00 24.55 110 SER B N 1
ATOM 2059 C CA . SER B 1 110 ? 16.021 2.154 8.614 1.00 23.33 110 SER B CA 1
ATOM 2060 C C . SER B 1 110 ? 15.669 3.157 7.572 1.00 21.60 110 SER B C 1
ATOM 2061 O O . SER B 1 110 ? 15.640 4.355 7.810 1.00 22.70 110 SER B O 1
ATOM 2064 N N . GLN B 1 111 ? 15.388 2.668 6.359 1.00 19.99 111 GLN B N 1
ATOM 2065 C CA . GLN B 1 111 ? 14.972 3.590 5.267 1.00 19.68 111 GLN B CA 1
ATOM 2066 C C . GLN B 1 111 ? 13.535 4.134 5.490 1.00 20.21 111 GLN B C 1
ATOM 2067 O O . GLN B 1 111 ? 13.175 4.974 4.657 1.00 21.00 111 GLN B O 1
ATOM 2073 N N . PHE B 1 112 ? 12.861 3.725 6.569 1.00 20.79 112 PHE B N 1
ATOM 2074 C CA . PHE B 1 112 ? 11.612 4.444 6.937 1.00 20.71 112 PHE B CA 1
ATOM 2075 C C . PHE B 1 112 ? 11.810 5.446 8.042 1.00 22.74 112 PHE B C 1
ATOM 2076 O O . PHE B 1 112 ? 10.835 6.101 8.448 1.00 24.18 112 PHE B O 1
ATOM 2084 N N . GLU B 1 113 ? 13.047 5.591 8.512 1.00 22.04 113 GLU B N 1
ATOM 2085 C CA A GLU B 1 113 ? 13.221 6.556 9.637 0.50 22.28 113 GLU B CA 1
ATOM 2086 C CA B GLU B 1 113 ? 13.412 6.469 9.717 0.50 23.34 113 GLU B CA 1
ATOM 2087 C C . GLU B 1 113 ? 14.121 7.722 9.213 1.00 21.96 113 GLU B C 1
ATOM 2088 O O . GLU B 1 113 ? 15.002 7.580 8.353 1.00 22.95 113 GLU B O 1
ATOM 2099 N N . PHE B 1 114 ? 13.736 8.907 9.691 1.00 21.66 114 PHE B N 1
ATOM 2100 C CA . PHE B 1 114 ? 14.450 10.129 9.320 1.00 22.39 114 PHE B CA 1
ATOM 2101 C C . PHE B 1 114 ? 14.557 10.991 10.542 1.00 22.17 114 PHE B C 1
ATOM 2102 O O . PHE B 1 114 ? 13.867 10.793 11.552 1.00 22.73 114 PHE B O 1
ATOM 2110 N N . LYS B 1 115 ? 15.506 11.941 10.461 1.00 23.92 115 LYS B N 1
ATOM 2111 C CA . LYS B 1 115 ? 15.664 12.858 11.567 1.00 22.09 115 LYS B CA 1
ATOM 2112 C C . LYS B 1 115 ? 15.657 14.300 10.932 1.00 23.26 115 LYS B C 1
ATOM 2113 O O . LYS B 1 115 ? 16.220 14.534 9.841 1.00 24.70 115 LYS B O 1
ATOM 2119 N N . THR B 1 116 ? 15.068 15.286 11.601 1.00 23.32 116 THR B N 1
ATOM 2120 C CA . THR B 1 116 ? 15.063 16.658 11.067 1.00 23.81 116 THR B CA 1
ATOM 2121 C C . THR B 1 116 ? 15.196 17.535 12.329 1.00 23.86 116 THR B C 1
ATOM 2122 O O . THR B 1 116 ? 14.655 17.219 13.389 1.00 24.64 116 THR B O 1
ATOM 2126 N N . PRO B 1 117 ? 15.869 18.704 12.194 1.00 24.50 117 PRO B N 1
ATOM 2127 C CA . PRO B 1 117 ? 15.931 19.591 13.379 1.00 26.40 117 PRO B CA 1
ATOM 2128 C C . PRO B 1 117 ? 14.565 20.024 13.889 1.00 28.50 117 PRO B C 1
ATOM 2129 O O . PRO B 1 117 ? 13.627 20.251 13.086 1.00 28.37 117 PRO B O 1
ATOM 2133 N N . PHE B 1 118 ? 14.396 20.129 15.171 1.00 28.56 118 PHE B N 1
ATOM 2134 C CA . PHE B 1 118 ? 13.134 20.610 15.685 1.00 32.56 118 PHE B CA 1
ATOM 2135 C C . PHE B 1 118 ? 12.803 21.999 15.205 1.00 32.57 118 PHE B C 1
ATOM 2136 O O . PHE B 1 118 ? 13.540 22.947 15.440 1.00 35.26 118 PHE B O 1
ATOM 2144 N N . GLU B 1 119 ? 11.650 22.115 14.523 1.00 31.21 119 GLU B N 1
ATOM 2145 C CA . GLU B 1 119 ? 11.063 23.389 14.101 1.00 34.47 119 GLU B CA 1
ATOM 2146 C C . GLU B 1 119 ? 9.582 23.204 14.266 1.00 36.10 119 GLU B C 1
ATOM 2147 O O . GLU B 1 119 ? 9.103 22.098 13.858 1.00 34.78 119 GLU B O 1
ATOM 2153 N N . LYS B 1 120 ? 8.887 24.197 14.862 1.00 38.25 120 LYS B N 1
ATOM 2154 C CA . LYS B 1 120 ? 7.442 24.054 15.170 1.00 41.44 120 LYS B CA 1
ATOM 2155 C C . LYS B 1 120 ? 6.631 23.751 13.928 1.00 40.37 120 LYS B C 1
ATOM 2156 O O . LYS B 1 120 ? 5.773 22.887 13.969 1.00 38.30 120 LYS B O 1
ATOM 2159 N N . PRO B 1 121 ? 6.902 24.445 12.778 1.00 40.39 121 PRO B N 1
ATOM 2160 C CA . PRO B 1 121 ? 6.071 24.116 11.609 1.00 41.63 121 PRO B CA 1
ATOM 2161 C C . PRO B 1 121 ? 6.303 22.700 11.069 1.00 39.03 121 PRO B C 1
ATOM 2162 O O . PRO B 1 121 ? 5.396 22.114 10.546 1.00 41.23 121 PRO B O 1
ATOM 2166 N N . THR B 1 122 ? 7.506 22.155 11.187 1.00 36.25 122 THR B N 1
ATOM 2167 C CA . THR B 1 122 ? 7.740 20.727 10.834 1.00 32.44 122 THR B CA 1
ATOM 2168 C C . THR B 1 122 ? 6.965 19.779 11.732 1.00 33.60 122 THR B C 1
A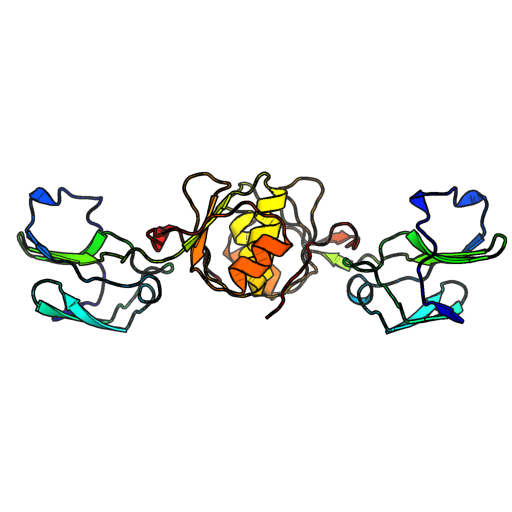TOM 2169 O O . THR B 1 122 ? 6.361 18.862 11.213 1.00 32.81 122 THR B O 1
ATOM 2173 N N . LEU B 1 123 ? 6.906 20.033 13.028 1.00 33.78 123 LEU B N 1
ATOM 2174 C CA . LEU B 1 123 ? 6.149 19.133 13.935 1.00 34.47 123 LEU B CA 1
ATOM 2175 C C . LEU B 1 123 ? 4.685 19.260 13.606 1.00 37.57 123 LEU B C 1
ATOM 2176 O O . LEU B 1 123 ? 3.984 18.223 13.547 1.00 35.86 123 LEU B O 1
ATOM 2181 N N . A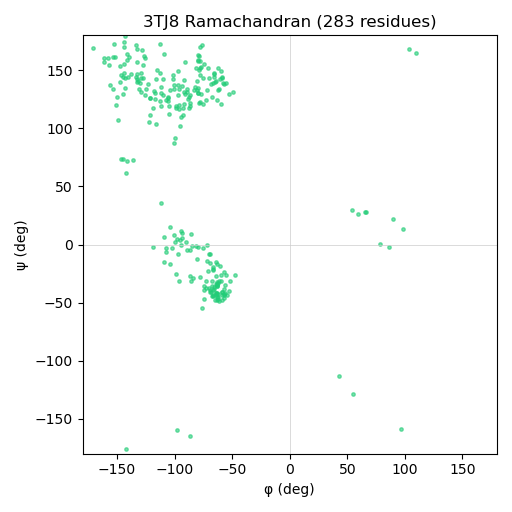LA B 1 124 ? 4.189 20.485 13.405 1.00 40.20 124 ALA B N 1
ATOM 2182 C CA . ALA B 1 124 ? 2.772 20.704 13.018 1.00 42.45 124 ALA B CA 1
ATOM 2183 C C . ALA B 1 124 ? 2.420 19.940 11.740 1.00 41.09 124 ALA B C 1
ATOM 2184 O O . ALA B 1 124 ? 1.365 19.332 11.626 1.00 44.50 124 ALA B O 1
ATOM 2186 N N . LEU B 1 125 ? 3.312 19.953 10.765 1.00 40.05 125 LEU B N 1
ATOM 2187 C CA . LEU B 1 125 ? 3.081 19.268 9.505 1.00 40.61 125 LEU B CA 1
ATOM 2188 C C . LEU B 1 125 ? 3.019 17.742 9.639 1.00 39.00 125 LEU B C 1
ATOM 2189 O O . LEU B 1 125 ? 2.131 17.041 9.136 1.00 42.32 125 LEU B O 1
ATOM 2194 N N . LEU B 1 126 ? 3.942 17.184 10.415 1.00 34.70 126 LEU B N 1
ATOM 2195 C CA . LEU B 1 126 ? 3.879 15.772 10.687 1.00 32.75 126 LEU B CA 1
ATOM 2196 C C . LEU B 1 126 ? 2.653 15.394 11.493 1.00 36.02 126 LEU B C 1
ATOM 2197 O O . LEU B 1 126 ? 2.061 14.316 11.229 1.00 35.71 126 LEU B O 1
ATOM 2202 N N . GLU B 1 127 ? 2.252 16.240 12.466 1.00 39.02 127 GLU B N 1
ATOM 2203 C CA . GLU B 1 127 ? 0.998 15.964 13.233 1.00 43.41 127 GLU B CA 1
ATOM 2204 C C . GLU B 1 127 ? -0.221 15.974 12.342 1.00 46.45 127 GLU B C 1
ATOM 2205 O O . GLU B 1 127 ? -1.132 15.088 12.453 1.00 47.36 127 GLU B O 1
ATOM 2211 N N . LYS B 1 128 ? -0.244 16.952 11.444 1.00 47.88 128 LYS B N 1
ATOM 2212 C CA . LYS B 1 128 ? -1.374 17.125 10.513 1.00 51.07 128 LYS B CA 1
ATOM 2213 C C . LYS B 1 128 ? -1.435 15.932 9.549 1.00 49.92 128 LYS B C 1
ATOM 2214 O O . LYS B 1 128 ? -2.541 15.456 9.243 1.00 52.05 128 LYS B O 1
ATOM 2216 N N . LEU B 1 129 ? -0.284 15.415 9.135 1.00 47.71 129 LEU B N 1
ATOM 2217 C CA . LEU B 1 129 ? -0.208 14.181 8.358 1.00 45.88 129 LEU B CA 1
ATOM 2218 C C . LEU B 1 129 ? -0.317 12.842 9.102 1.00 43.80 129 LEU B C 1
ATOM 2219 O O . LEU B 1 129 ? -0.345 11.808 8.466 1.00 44.00 129 LEU B O 1
ATOM 2224 N N . GLY B 1 130 ? -0.440 12.856 10.420 1.00 40.34 130 GLY B N 1
ATOM 2225 C CA . GLY B 1 130 ? -0.549 11.631 11.216 1.00 39.63 130 GLY B CA 1
ATOM 2226 C C . GLY B 1 130 ? 0.708 10.742 11.190 1.00 34.04 130 GLY B C 1
ATOM 2227 O O . GLY B 1 130 ? 0.599 9.501 11.363 1.00 34.85 130 GLY B O 1
ATOM 2228 N N . VAL B 1 131 ? 1.902 11.356 10.985 1.00 32.52 131 VAL B N 1
ATOM 2229 C CA . VAL B 1 131 ? 3.082 10.622 10.894 1.00 31.00 131 VAL B CA 1
ATOM 2230 C C . VAL B 1 131 ? 3.707 10.459 12.320 1.00 31.51 131 VAL B C 1
ATOM 2231 O O . VAL B 1 131 ? 3.712 11.426 13.134 1.00 33.74 131 VAL B O 1
ATOM 2235 N N . GLN B 1 132 ? 4.075 9.214 12.649 1.00 27.16 132 GLN B N 1
ATOM 2236 C CA . GLN B 1 132 ? 4.684 8.921 13.961 1.00 27.50 132 GLN B CA 1
ATOM 2237 C C . GLN B 1 132 ? 5.978 9.658 14.102 1.00 25.26 132 GLN B C 1
ATOM 2238 O O . GLN B 1 132 ? 6.856 9.588 13.243 1.00 25.22 132 GLN B O 1
ATOM 2244 N N . ASN B 1 133 ? 6.139 10.313 15.269 1.00 26.35 133 ASN B N 1
ATOM 2245 C CA . ASN B 1 133 ? 7.339 11.097 15.500 1.00 27.90 133 ASN B CA 1
ATOM 2246 C C . ASN B 1 133 ? 7.498 11.336 17.016 1.00 27.37 133 ASN B C 1
ATOM 2247 O O . ASN B 1 133 ? 6.589 11.233 17.794 1.00 30.02 133 ASN B O 1
ATOM 2252 N N . ARG B 1 134 ? 8.734 11.600 17.342 1.00 31.56 134 ARG B N 1
ATOM 2253 C CA . ARG B 1 134 ? 9.079 11.955 18.744 1.00 32.46 134 ARG B CA 1
ATOM 2254 C C . ARG B 1 134 ? 10.226 12.908 18.700 1.00 30.77 134 ARG B C 1
ATOM 2255 O O . ARG B 1 134 ? 11.083 12.947 17.824 1.00 30.06 134 ARG B O 1
ATOM 2263 N N . VAL B 1 135 ? 10.292 13.721 19.759 1.00 30.18 135 VAL B N 1
ATOM 2264 C CA . VAL B 1 135 ? 11.299 14.755 19.844 1.00 31.64 135 VAL B CA 1
ATOM 2265 C C . VAL B 1 135 ? 12.322 14.286 20.901 1.00 32.26 135 VAL B C 1
ATOM 2266 O O . VAL B 1 135 ? 11.941 13.950 22.044 1.00 36.12 135 VAL B O 1
ATOM 2270 N N . LEU B 1 136 ? 13.576 14.230 20.509 1.00 31.26 136 LEU B N 1
ATOM 2271 C CA . LEU B 1 136 ? 14.686 13.695 21.371 1.00 33.31 136 LEU B CA 1
ATOM 2272 C C . LEU B 1 136 ? 15.919 14.547 21.153 1.00 30.47 136 LEU B C 1
ATOM 2273 O O . LEU B 1 136 ? 16.058 15.252 20.128 1.00 31.49 136 LEU B O 1
ATOM 2278 N N . SER B 1 137 ? 16.858 14.525 22.127 1.00 31.33 137 SER B N 1
ATOM 2279 C CA . SER B 1 137 ? 18.100 15.149 21.956 1.00 32.98 137 SER B CA 1
ATOM 2280 C C . SER B 1 137 ? 19.052 14.142 21.282 1.00 34.71 137 SER B C 1
ATOM 2281 O O . SER B 1 137 ? 19.291 13.050 21.837 1.00 38.47 137 SER B O 1
ATOM 2284 N N . SER B 1 138 ? 19.556 14.427 20.070 1.00 30.81 138 SER B N 1
ATOM 2285 C CA . SER B 1 138 ? 20.447 13.479 19.364 1.00 31.78 138 SER B CA 1
ATOM 2286 C C . SER B 1 138 ? 21.366 14.214 18.444 1.00 30.01 138 SER B C 1
ATOM 2287 O O . SER B 1 138 ? 21.227 15.447 18.269 1.00 27.72 138 SER B O 1
ATOM 2290 N N . LYS B 1 139 ? 22.307 13.459 17.873 1.00 31.13 139 LYS B N 1
ATOM 2291 C CA . LYS B 1 139 ? 23.258 14.015 16.959 1.00 29.93 139 LYS B CA 1
ATOM 2292 C C . LYS B 1 139 ? 22.815 13.958 15.500 1.00 30.27 139 LYS B C 1
ATOM 2293 O O . LYS B 1 139 ? 22.238 12.957 15.050 1.00 35.28 139 LYS B O 1
ATOM 2299 N N . LEU B 1 140 ? 22.887 15.086 14.815 1.00 28.65 140 LEU B N 1
ATOM 2300 C CA . LEU B 1 140 ? 22.477 15.193 13.303 1.00 27.23 140 LEU B CA 1
ATOM 2301 C C . LEU B 1 140 ? 23.816 15.155 12.630 1.00 32.07 140 LEU B C 1
ATOM 2302 O O . LEU B 1 140 ? 24.470 16.212 12.438 1.00 30.57 140 LEU B O 1
ATOM 2307 N N . ASP B 1 141 ? 24.314 13.919 12.349 1.00 31.80 141 ASP B N 1
ATOM 2308 C CA . ASP B 1 141 ? 25.647 13.859 11.685 1.00 34.20 141 ASP B CA 1
ATOM 2309 C C . ASP B 1 141 ? 25.582 14.033 10.138 1.00 31.06 141 ASP B C 1
ATOM 2310 O O . ASP B 1 141 ? 24.722 13.379 9.407 1.00 29.96 141 ASP B O 1
ATOM 2315 N N . SER B 1 142 ? 26.432 14.878 9.618 1.00 31.09 142 SER B N 1
ATOM 2316 C CA A SER B 1 142 ? 26.310 15.342 8.228 0.50 29.65 142 SER B CA 1
ATOM 23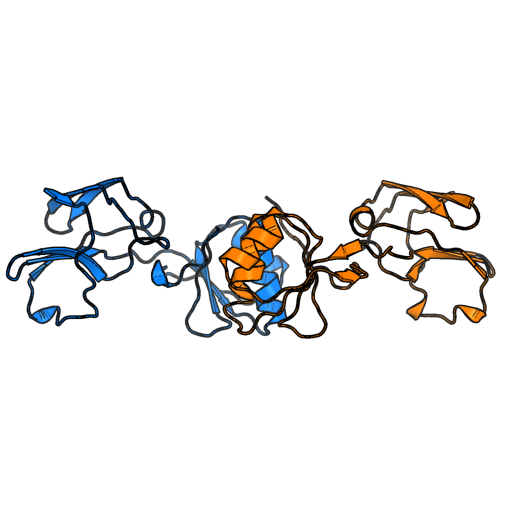17 C CA B SER B 1 142 ? 26.425 15.321 8.222 0.50 31.34 142 SER B CA 1
ATOM 2318 C C . SER B 1 142 ? 26.454 14.159 7.219 1.00 28.24 142 SER B C 1
ATOM 2319 O O . SER B 1 142 ? 25.875 14.269 6.143 1.00 27.97 142 SER B O 1
ATOM 2324 N N . LYS B 1 143 ? 27.167 13.074 7.567 1.00 31.67 143 LYS B N 1
ATOM 2325 C CA . LYS B 1 143 ? 27.286 11.873 6.713 1.00 32.48 143 LYS B CA 1
ATOM 2326 C C . LYS B 1 143 ? 25.912 11.298 6.239 1.00 31.95 143 LYS B C 1
ATOM 2327 O O . LYS B 1 143 ? 25.772 10.707 5.160 1.00 33.40 143 LYS B O 1
ATOM 2330 N N . GLU B 1 144 ? 24.936 11.494 7.102 1.00 29.63 144 GLU B N 1
ATOM 2331 C CA . GLU B 1 144 ? 23.563 11.025 6.835 1.00 29.79 144 GLU B CA 1
ATOM 2332 C C . GLU B 1 144 ? 22.667 12.061 6.231 1.00 26.14 144 GLU B C 1
ATOM 2333 O O . GLU B 1 144 ? 21.452 11.767 6.026 1.00 27.27 144 GLU B O 1
ATOM 2339 N N . ARG B 1 145 ? 23.136 13.243 5.914 1.00 24.63 145 ARG B N 1
ATOM 2340 C CA . ARG B 1 145 ? 22.239 14.257 5.454 1.00 24.52 145 ARG B CA 1
ATOM 2341 C C . ARG B 1 145 ? 21.787 14.021 4.000 1.00 26.84 145 ARG B C 1
ATOM 2342 O O . ARG B 1 145 ? 22.611 13.565 3.162 1.00 29.21 145 ARG B O 1
ATOM 2350 N N . LEU B 1 146 ? 20.518 14.348 3.718 1.00 26.96 146 LEU B N 1
ATOM 2351 C CA . LEU B 1 146 ? 20.072 14.332 2.271 1.00 28.96 146 LEU B CA 1
ATOM 2352 C C . LEU B 1 146 ? 20.561 15.648 1.613 1.00 32.84 146 LEU B C 1
ATOM 2353 O O . LEU B 1 146 ? 20.316 16.737 2.156 1.00 32.01 146 LEU B O 1
ATOM 2358 N N . THR B 1 147 ? 21.217 15.579 0.451 1.00 38.31 147 THR B N 1
ATOM 2359 C CA . THR B 1 147 ? 21.600 16.844 -0.207 1.00 40.93 147 THR B CA 1
ATOM 2360 C C . THR B 1 147 ? 20.440 17.533 -0.982 1.00 37.21 147 THR B C 1
ATOM 2361 O O . THR B 1 147 ? 19.305 17.016 -1.216 1.00 37.60 147 THR B O 1
ATOM 2365 N N . VAL B 1 148 ? 20.739 18.811 -1.241 1.00 37.18 148 VAL B N 1
ATOM 2366 C CA . VAL B 1 148 ? 19.912 19.649 -2.093 1.00 40.62 148 VAL B CA 1
ATOM 2367 C C . VAL B 1 148 ? 20.864 20.084 -3.202 1.00 42.74 148 VAL B C 1
ATOM 2368 O O . VAL B 1 148 ? 21.841 20.861 -2.992 1.00 44.59 148 VAL B O 1
ATOM 2372 N N . SER B 1 149 ? 20.610 19.589 -4.410 1.00 40.49 149 SER B N 1
ATOM 2373 C CA . SER B 1 149 ? 21.613 19.604 -5.467 1.00 45.82 149 SER B CA 1
ATOM 2374 C C . SER B 1 149 ? 21.436 20.768 -6.340 1.00 48.71 149 SER B C 1
ATOM 2375 O O . SER B 1 149 ? 22.408 21.236 -6.973 1.00 50.64 149 SER B O 1
ATOM 2378 N N . MET B 1 150 ? 20.181 21.206 -6.498 1.00 48.05 150 MET B N 1
ATOM 2379 C CA . MET B 1 150 ? 19.888 22.283 -7.444 1.00 55.35 150 MET B CA 1
ATOM 2380 C C . MET B 1 150 ? 18.826 23.129 -6.745 1.00 56.22 150 MET B C 1
ATOM 2381 O O . MET B 1 150 ? 17.627 23.061 -7.133 1.00 55.55 150 MET B O 1
ATOM 2386 N N . PRO B 1 151 ? 19.248 23.893 -5.680 1.00 56.62 151 PRO B N 1
ATOM 2387 C CA . PRO B 1 151 ? 18.243 24.699 -4.958 1.00 56.50 151 PRO B CA 1
ATOM 2388 C C . PRO B 1 151 ? 17.648 25.826 -5.867 1.00 59.48 151 PRO B C 1
ATOM 2389 O O . PRO B 1 151 ? 18.339 26.352 -6.780 1.00 63.92 151 PRO B O 1
ATOM 2393 N N . HIS B 1 152 ? 16.368 26.163 -5.663 1.00 57.80 152 HIS B N 1
ATOM 2394 C CA . HIS B 1 152 ? 15.776 27.245 -6.465 1.00 59.56 152 HIS B CA 1
ATOM 2395 C C . HIS B 1 152 ? 16.424 28.635 -6.220 1.00 61.68 152 HIS B C 1
ATOM 2396 O O . HIS B 1 152 ? 16.255 29.553 -7.072 1.00 66.30 152 HIS B O 1
#

Radius of gyration: 25.41 Å; Cα contacts (8 Å, |Δi|>4): 692; chains: 2; bounding box: 84×30×52 Å

CATH classification: 2.60.260.20 (+1 more: 3.30.70.790)

Solvent-accessible surface area: 14624 Å² total; per-residue (Å²): 97,96,9,112,130,50,76,38,11,17,143,122,49,89,49,166,66,52,61,34,4,50,2,53,1,54,44,126,35,1,108,85,36,125,14,145,29,103,6,142,119,41,72,81,0,0,1,91,17,94,100,44,48,95,58,3,3,8,47,5,14,2,6,58,85,48,102,52,87,2,3,0,0,21,0,59,80,21,96,0,0,20,0,71,1,128,40,21,26,24,0,0,52,0,0,4,2,0,0,4,55,88,8,9,0,1,57,16,175,51,134,60,31,1,44,0,7,52,70,160,60,1,54,49,0,0,112,92,36,61,5,81,31,128,66,66,75,18,63,1,17,0,107,62,32,3,21,85,74,107,99,8,88,156,56,72,43,10,18,163,118,48,76,46,156,112,48,81,43,22,57,0,46,0,49,43,129,50,2,100,38,44,114,16,175,25,93,6,141,150,45,43,104,3,9,1,141,20,74,78,51,48,82,50,3,0,11,50,5,14,2,5,50,92,113,100,50,46,2,13,0,0,25,1,65,86,22,96,0,0,31,3,43,0,126,44,15,50,54,0,0,44,1,0,10,1,0,0,21,101,90,5,6,0,1,52,22,111,49,89,58,57,1,38,0,6,78,67,88,76,3,49,60,6,1,113,83,50,66,9,98,30,145,63,71,70,20,69,0,35,0,65,76,27,4,45,31,46,53,99,140

GO terms:
  GO:0005515 protein binding (F, IPI)

InterPro domains:
  IPR004029 UreE urease accessory, N-terminal [PF02814] (18-71)
  IPR004029 UreE urease accessory, N-terminal [SM00988] (6-71)
  IPR007864 Urease accessory protein UreE, C-terminal domain [PF05194] (79-132)
  IPR012406 Urease accessory protein UreE [MF_00822] (1-147)
  IPR012406 Urease accessory protein UreE [PIRSF036402] (1-154)
  IPR012406 Urease accessory protein UreE [cd00571] (1-140)
  IPR036118 UreE urease accessory, N-terminal domain superfamily [SSF69287] (1-75)

Foldseek 3Di:
DEFAAWDAFCVVDPLVQADEWEWEDEPVCFADQFAWTATPVGRTYTYNYPCADPLGFFFGTWRDDDDRYTYHYDYFWAKKKKFAADDVVRVVVLVVVCVVVVWWKFQDDDNRIIITHDDVVSVVVCVVVVTDIDIDTGGRTSVGTDDDD/DEFAEWPAFCVPDPLVQAAEWEWEAEPVCFPDQWDWTATPVGRIYTHNYPDAPQLGFFAGTWRDQDDRYTYGYDYFWAKKKKWAADDPVRLVVLVVVCVVVVFKKFDDPDNRIIITHDDVVSVVVCVVVVTDIDIDTDGRGSVGTDGDDDDD